Protein AF-A0AAW9D680-F1 (afdb_monomer)

Organism: Burkholderia thailandensis (NCBI:txid57975)

Foldseek 3Di:
DDPQLCVVVVAAPAEAEDEPVCPVVCVVPDDRNHYHYHYDDPPDDDLLVVLVVCLVSLVSAQEDEDAQQPAFLVSVVNSCVSNVVSNHHYDYDDDCPVCVVVVPDDAADAWAKAADDCLQQVDALLRLLQVQLCVVCVVVVHSPAFEKEKAQQQLLVCNSLNIFTCRDPPGRGDGFMWMHGRLAIETEQAPNRLNHHYHRDRRPNYHYHRNDLVVVLVSLLVGDHQEYEDARRGHGRVVVVSCCVRHVNHHYDNDDCSVVVVVDGDPSNVVVVVVVVVVVVVVVVVVVVVVVVVVVVPDDDDDDDDD

Sequence (307 aa):
MSAAAAKRIGVPQFVLFVDGRYHLQAEKQCDPVRVHVEKLGLNVAMWPAIGDWLATHAADIKRVGYDAPRLSVAQRACMFAQTRSAGLQWTSLADSEIDQAISLPGWRVERPIFELPRSVTGVSIAENVATLNKRIGEHLGDPCAKAAFLSCAADDLSYLLNSRGYHLPYVSSHVGFLFVVGDAVALFLPEGFDLCPVQVDSYPALRVIRNDAAALERFLAQFDIEYVCYGFEAVNCALPDAVRRVWPDARHVDHNPVEAMRAAKTPEVLGQFRDAFARSSDAIAEAMRWAKKASTASGTPNSISHA

Solvent-accessible surface area (backbone atoms only — not comparable to full-atom values): 17070 Å² total; per-residue (Å²): 98,56,68,70,39,17,62,73,74,71,49,38,39,36,76,46,79,34,50,74,93,39,46,72,56,48,65,72,72,47,57,71,80,52,34,36,76,45,74,38,55,98,89,52,58,67,65,62,51,52,19,53,51,50,35,75,42,24,90,65,44,51,70,47,76,44,54,24,80,78,36,22,42,41,58,50,50,52,34,52,62,63,21,54,90,43,66,57,44,77,41,81,43,59,94,57,52,70,41,63,76,68,64,54,80,82,69,74,45,74,59,54,35,38,54,58,56,47,84,51,52,62,54,50,43,67,57,41,42,52,51,50,52,50,52,50,13,61,73,72,73,34,83,80,58,42,46,32,41,48,45,52,41,27,63,53,52,18,54,44,58,37,28,33,14,73,69,44,90,101,39,62,32,33,76,42,36,37,40,36,44,74,80,46,31,39,42,35,18,48,80,40,36,43,71,31,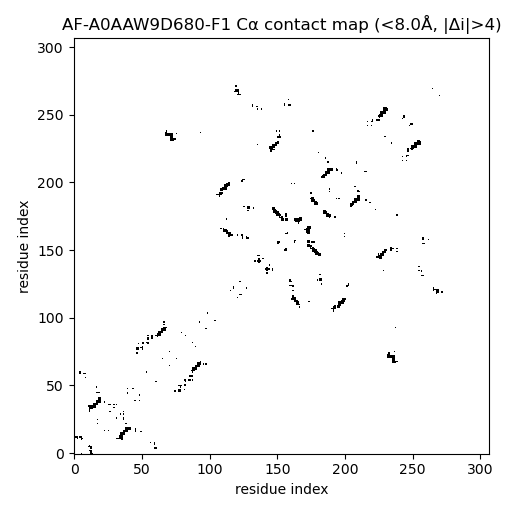48,79,51,64,77,94,46,82,55,59,40,80,39,57,61,40,68,68,59,50,50,60,58,56,62,74,56,80,51,55,32,40,29,24,38,37,74,63,25,34,38,44,61,63,58,57,48,39,76,70,40,70,84,33,44,78,40,81,46,56,66,54,64,62,55,63,68,60,67,37,73,35,37,50,51,53,50,54,53,51,52,51,56,50,50,52,52,51,52,48,52,53,53,51,54,52,51,54,63,63,68,70,61,76,84,91,80,82,88,88,128

Mean predicted aligned error: 5.27 Å

pLDDT: mean 93.8, std 10.02, range [38.91, 98.69]

Nearest PDB structures (foldseek):
  4s2t-assembly1_P  TM=8.343E-01  e=1.987E-15  Caenorhabditis elegans
  4s2t-assembly1_Q  TM=8.367E-01  e=7.064E-15  Caenorhabditis elegans
  3ctz-assembly1_A  TM=7.592E-01  e=2.356E-14  Homo sapiens
  6vlh-assembly1_A  TM=5.787E-01  e=4.154E-01  Human immunodeficiency virus 1
  3qlu-assembly2_D  TM=3.247E-01  e=6.899E-01  Rattus norvegicus

Radius of gyration: 24.85 Å; Cα contacts (8 Å, |Δi|>4): 460; chains: 1; bounding box: 45×97×54 Å

Structure (mmCIF, N/CA/C/O backbone):
data_AF-A0AAW9D680-F1
#
_entry.id   AF-A0AAW9D680-F1
#
loop_
_atom_site.group_PDB
_atom_site.id
_atom_site.type_symbol
_atom_site.label_atom_id
_atom_site.label_alt_id
_atom_site.label_comp_id
_atom_site.label_asym_id
_atom_site.label_entity_id
_atom_site.label_seq_id
_atom_site.pdbx_PDB_ins_code
_atom_site.Cartn_x
_atom_site.Cartn_y
_atom_site.Cartn_z
_atom_site.occupancy
_atom_site.B_iso_or_equiv
_atom_site.auth_seq_id
_atom_site.auth_comp_id
_atom_site.auth_asym_id
_atom_site.auth_atom_id
_atom_site.pdbx_PDB_model_num
ATOM 1 N N . MET A 1 1 ? -18.260 5.205 18.651 1.00 89.06 1 MET A N 1
ATOM 2 C CA . MET A 1 1 ? -18.694 4.309 19.756 1.00 89.06 1 MET A CA 1
ATOM 3 C C . MET A 1 1 ? -20.212 4.388 19.958 1.00 89.06 1 MET A C 1
ATOM 5 O O . MET A 1 1 ? -20.848 5.265 19.377 1.00 89.06 1 MET A O 1
ATOM 9 N N . SER A 1 2 ? -20.821 3.497 20.755 1.00 90.06 2 SER A N 1
ATOM 10 C CA . SER A 1 2 ? -22.268 3.571 21.039 1.00 90.06 2 SER A CA 1
ATOM 11 C C . SER A 1 2 ? -22.619 4.818 21.861 1.00 90.06 2 SER A C 1
ATOM 13 O O . SER A 1 2 ? -21.805 5.283 22.657 1.00 90.06 2 SER A O 1
ATOM 15 N N . ALA A 1 3 ? -23.839 5.344 21.710 1.00 92.25 3 ALA A N 1
ATOM 16 C CA . ALA A 1 3 ? -24.288 6.526 22.453 1.00 92.25 3 ALA A CA 1
ATOM 17 C C . ALA A 1 3 ? -24.227 6.321 23.978 1.00 92.25 3 ALA A C 1
ATOM 19 O O . ALA A 1 3 ? -23.877 7.232 24.723 1.00 92.25 3 ALA A O 1
ATOM 20 N N . ALA A 1 4 ? -24.504 5.099 24.445 1.00 93.38 4 ALA A N 1
ATOM 21 C CA . ALA A 1 4 ? -24.420 4.753 25.859 1.00 93.38 4 ALA A CA 1
ATOM 22 C C . ALA A 1 4 ? -22.976 4.773 26.391 1.00 93.38 4 ALA A C 1
ATOM 24 O O . ALA A 1 4 ? -22.755 5.261 27.495 1.00 93.38 4 ALA A O 1
ATOM 25 N N . ALA A 1 5 ? -22.003 4.264 25.623 1.00 93.75 5 ALA A N 1
ATOM 26 C CA . ALA A 1 5 ? -20.591 4.319 26.008 1.00 93.75 5 ALA A CA 1
ATOM 27 C C . ALA A 1 5 ? -20.071 5.763 26.003 1.00 93.75 5 ALA A C 1
ATOM 29 O O . ALA A 1 5 ? -19.484 6.198 26.987 1.00 93.75 5 ALA A O 1
ATOM 30 N N . ALA A 1 6 ? -20.389 6.525 24.952 1.00 95.38 6 ALA A N 1
ATOM 31 C CA . ALA A 1 6 ? -20.047 7.942 24.829 1.00 95.38 6 ALA A CA 1
ATOM 32 C C . ALA A 1 6 ? -20.539 8.756 26.040 1.00 95.38 6 ALA A C 1
ATOM 34 O O . ALA A 1 6 ? -19.771 9.476 26.674 1.00 95.38 6 ALA A O 1
ATOM 35 N N . LYS A 1 7 ? -21.801 8.542 26.444 1.00 95.56 7 LYS A N 1
ATOM 36 C CA . LYS A 1 7 ? -22.393 9.180 27.628 1.00 95.56 7 LYS A CA 1
ATOM 37 C C . LYS A 1 7 ? -21.674 8.822 28.934 1.00 95.56 7 LYS A C 1
ATOM 39 O O . LYS A 1 7 ? -21.554 9.692 29.788 1.00 95.56 7 LYS A O 1
ATOM 44 N N . ARG A 1 8 ? -21.240 7.568 29.116 1.00 96.62 8 ARG A N 1
ATOM 45 C CA . ARG A 1 8 ? -20.515 7.144 30.331 1.00 96.62 8 ARG A CA 1
ATOM 46 C C . ARG A 1 8 ? -19.102 7.720 30.395 1.00 96.62 8 ARG A C 1
ATOM 48 O O . ARG A 1 8 ? -18.683 8.137 31.465 1.00 96.62 8 ARG A O 1
ATOM 55 N N . ILE A 1 9 ? -18.422 7.793 29.251 1.00 96.12 9 ILE A N 1
ATOM 56 C CA . ILE A 1 9 ? -17.075 8.370 29.134 1.00 96.12 9 ILE A CA 1
ATOM 57 C C . ILE A 1 9 ? -17.110 9.903 29.253 1.00 96.12 9 ILE A C 1
ATOM 59 O O . ILE A 1 9 ? -16.159 10.507 29.736 1.00 96.12 9 ILE A O 1
ATOM 63 N N . GLY A 1 10 ? -18.210 10.539 28.842 1.00 95.69 10 GLY A N 1
ATOM 64 C CA . GLY A 1 10 ? -18.355 11.995 28.873 1.00 95.69 10 GLY A CA 1
ATOM 65 C C . GLY A 1 10 ? -17.823 12.694 27.619 1.00 95.69 10 GLY A C 1
ATOM 66 O O . GLY A 1 10 ? -17.430 13.853 27.691 1.00 95.69 10 GLY A O 1
ATOM 67 N N . VAL A 1 11 ? -17.827 12.008 26.471 1.00 96.19 11 VAL A N 1
ATOM 68 C CA . VAL A 1 11 ? -17.422 12.561 25.166 1.00 96.19 11 VAL A CA 1
ATOM 69 C C . VAL A 1 11 ? -18.488 12.283 24.098 1.00 96.19 11 VAL A C 1
ATOM 71 O O . VAL A 1 11 ? -19.287 11.357 24.260 1.00 96.19 11 VAL A O 1
ATOM 74 N N . PRO A 1 12 ? -18.525 13.044 22.990 1.00 96.00 12 PRO A N 1
ATOM 75 C CA . PRO A 1 12 ? -19.295 12.682 21.803 1.00 96.00 12 PRO A CA 1
ATOM 76 C C . PRO A 1 12 ? -18.985 11.279 21.247 1.00 96.00 12 PRO A C 1
ATOM 78 O O . PRO A 1 12 ? -17.949 10.676 21.522 1.00 96.00 12 PRO A O 1
ATOM 81 N N . GLN A 1 13 ? -19.891 10.736 20.425 1.00 93.56 13 GLN A N 1
ATOM 82 C CA . GLN A 1 13 ? -19.771 9.362 19.907 1.00 93.56 13 GLN A CA 1
ATOM 83 C C . GLN A 1 13 ? -18.562 9.133 18.995 1.00 93.56 13 GLN A C 1
ATOM 85 O O . GLN A 1 13 ? -18.114 7.985 18.860 1.00 93.56 13 GLN A O 1
ATOM 90 N N . PHE A 1 14 ? -18.074 10.187 18.350 1.00 95.44 14 PHE A N 1
ATOM 91 C CA . PHE A 1 14 ? -16.928 10.146 17.457 1.00 95.44 14 PHE A CA 1
ATOM 92 C C . PHE A 1 14 ? -15.750 10.832 18.135 1.00 95.44 14 PHE A C 1
ATOM 94 O O . PHE A 1 14 ? -15.892 11.936 18.651 1.00 95.44 14 PHE A O 1
ATOM 101 N N . VAL A 1 15 ? -14.595 10.175 18.122 1.00 97.19 15 VAL A N 1
ATOM 102 C CA . VAL A 1 15 ? -13.339 10.733 18.621 1.00 97.19 15 VAL A CA 1
ATOM 103 C C . VAL A 1 15 ? -12.372 10.777 17.451 1.00 97.19 15 VAL A C 1
ATOM 105 O O . VAL A 1 15 ? -12.122 9.748 16.823 1.00 97.19 15 VAL A O 1
ATOM 108 N N . LEU A 1 16 ? -11.869 11.966 17.140 1.00 97.50 16 LEU A N 1
ATOM 109 C CA . LEU A 1 16 ? -10.930 12.208 16.056 1.00 97.50 16 LEU A CA 1
ATOM 110 C C . LEU A 1 16 ? -9.574 12.593 16.648 1.00 97.50 16 LEU A C 1
ATOM 112 O O . LEU A 1 16 ? -9.434 13.665 17.229 1.00 97.50 16 LEU A O 1
ATOM 116 N N . PHE A 1 17 ? -8.579 11.731 16.469 1.00 97.75 17 PHE A N 1
ATOM 117 C CA . PHE A 1 17 ? -7.206 11.986 16.893 1.00 97.75 17 PHE A CA 1
ATOM 118 C C . PHE A 1 17 ? -6.468 12.756 15.799 1.00 97.75 17 PHE A C 1
ATOM 120 O O . PHE A 1 17 ? -6.472 12.338 14.641 1.00 97.75 17 PHE A O 1
ATOM 127 N N . VAL A 1 18 ? -5.837 13.875 16.153 1.00 97.25 18 VAL A N 1
ATOM 128 C CA . VAL A 1 18 ? -5.126 14.736 15.197 1.00 97.25 18 VAL A CA 1
ATOM 129 C C . VAL A 1 18 ? -3.789 15.210 15.742 1.00 97.25 18 VAL A C 1
ATOM 131 O O . VAL A 1 18 ? -3.676 15.624 16.895 1.00 97.25 18 VAL A O 1
ATOM 134 N N . ASP A 1 19 ? -2.768 15.204 14.889 1.00 96.12 19 ASP A N 1
ATOM 135 C CA . ASP A 1 19 ? -1.488 15.839 15.196 1.00 96.12 19 ASP A CA 1
ATOM 136 C C . ASP A 1 19 ? -1.544 17.370 15.037 1.00 96.12 19 ASP A C 1
ATOM 138 O O . ASP A 1 19 ? -2.505 17.931 14.498 1.00 96.12 19 ASP A O 1
ATOM 142 N N . GLY A 1 20 ? -0.486 18.048 15.497 1.00 95.19 20 GLY A N 1
ATOM 143 C CA . GLY A 1 20 ? -0.383 19.512 15.544 1.00 95.19 20 GLY A CA 1
ATOM 144 C C . GLY A 1 20 ? -0.674 20.239 14.228 1.00 95.19 20 GLY A C 1
ATOM 145 O O . GLY A 1 20 ? -1.177 21.363 14.261 1.00 95.19 20 GLY A O 1
ATOM 146 N N . ARG A 1 21 ? -0.434 19.610 13.068 1.00 95.00 21 ARG A N 1
ATOM 147 C CA . ARG A 1 21 ? -0.719 20.206 11.747 1.00 95.00 21 ARG A CA 1
ATOM 148 C C . ARG A 1 21 ? -2.212 20.439 11.525 1.00 95.00 21 ARG A C 1
ATOM 150 O O . ARG A 1 21 ? -2.581 21.335 10.771 1.00 95.00 21 ARG A O 1
ATOM 157 N N . TYR A 1 22 ? -3.059 19.654 12.189 1.00 97.12 22 TYR A N 1
ATOM 158 C CA . TYR A 1 22 ? -4.498 19.615 11.948 1.00 97.12 22 TYR A CA 1
ATOM 159 C C . TYR A 1 22 ? -5.338 20.137 13.116 1.00 97.12 22 TYR A C 1
ATOM 161 O O . TYR A 1 22 ? -6.556 20.195 12.982 1.00 97.12 22 TYR A O 1
ATOM 169 N N . HIS A 1 23 ? -4.740 20.577 14.231 1.00 97.00 23 HIS A N 1
ATOM 170 C CA . HIS A 1 23 ? -5.484 21.046 15.415 1.00 97.00 23 HIS A CA 1
ATOM 171 C C . HIS A 1 23 ? -6.518 22.131 15.081 1.00 97.00 23 HIS A C 1
ATOM 173 O O . HIS A 1 23 ? -7.706 21.946 15.335 1.00 97.00 23 HIS A O 1
ATOM 179 N N . LEU A 1 24 ? -6.080 23.235 14.463 1.00 97.38 24 LEU A N 1
ATOM 180 C CA . LEU A 1 24 ? -6.965 24.354 14.107 1.00 97.38 24 LEU A CA 1
ATOM 181 C C . LEU A 1 24 ? -7.961 23.987 13.003 1.00 97.38 24 LEU A C 1
ATOM 183 O O . LEU A 1 24 ? -9.053 24.548 12.939 1.00 97.38 24 LEU A O 1
ATOM 187 N N . GLN A 1 25 ? -7.577 23.087 12.098 1.00 98.25 25 GLN A N 1
ATOM 188 C CA . GLN A 1 25 ? -8.456 22.641 11.024 1.00 98.25 25 GLN A CA 1
ATOM 189 C C . GLN A 1 25 ? -9.583 21.765 11.576 1.00 98.25 25 GLN A C 1
ATOM 191 O O . GLN A 1 25 ? -10.744 21.998 11.247 1.00 98.25 25 GLN A O 1
ATOM 196 N N . ALA A 1 26 ? -9.251 20.806 12.442 1.00 97.62 26 ALA A N 1
ATOM 197 C CA . ALA A 1 26 ? -10.211 19.915 13.073 1.00 97.62 26 ALA A CA 1
ATOM 198 C C . ALA A 1 26 ? -11.237 20.701 13.897 1.00 97.62 26 ALA A C 1
ATOM 200 O O . ALA A 1 26 ? -12.430 20.465 13.746 1.00 97.62 26 ALA A O 1
ATOM 201 N N . GLU A 1 27 ? -10.802 21.702 14.668 1.00 95.75 27 GLU A N 1
ATOM 202 C CA . GLU A 1 27 ? -11.711 22.583 15.420 1.00 95.75 27 GLU A CA 1
ATOM 203 C C . GLU A 1 27 ? -12.674 23.371 14.528 1.00 95.75 27 GLU A C 1
ATOM 205 O O . GLU A 1 27 ? -13.811 23.615 14.917 1.00 95.75 27 GLU A O 1
ATOM 210 N N . LYS A 1 28 ? -12.238 23.777 13.331 1.00 97.44 28 LYS A N 1
ATOM 211 C CA . LYS A 1 28 ? -13.077 24.538 12.395 1.00 97.44 28 LYS A CA 1
ATOM 212 C C . LYS A 1 28 ? -14.038 23.665 11.592 1.00 97.44 28 LYS A C 1
ATOM 214 O O . LYS A 1 28 ? -15.055 24.171 11.129 1.00 97.44 28 LYS A O 1
ATOM 219 N N . GLN A 1 29 ? -13.681 22.406 11.348 1.00 97.94 29 GLN A N 1
ATOM 220 C CA . GLN A 1 29 ? -14.413 21.517 10.439 1.00 97.94 29 GLN A CA 1
ATOM 221 C C . GLN A 1 29 ? -15.286 20.490 11.167 1.00 97.94 29 GLN A C 1
ATOM 223 O O . GLN A 1 29 ? -16.237 19.984 10.575 1.00 97.94 29 GLN A O 1
ATOM 228 N N . CYS A 1 30 ? -14.988 20.180 12.429 1.00 97.50 30 CYS A N 1
ATOM 229 C CA . CYS A 1 30 ? -15.783 19.255 13.227 1.00 97.50 30 CYS A CA 1
ATOM 230 C C . CYS A 1 30 ? -16.918 19.983 13.952 1.00 97.50 30 CYS A C 1
ATOM 232 O O . CYS A 1 30 ? -16.717 21.046 14.530 1.00 97.50 30 CYS A O 1
ATOM 234 N N . ASP A 1 31 ? -18.098 19.363 13.983 1.00 96.50 31 ASP A N 1
ATOM 235 C CA . ASP A 1 31 ? -19.169 19.758 14.898 1.00 96.50 31 ASP A CA 1
ATOM 236 C C . ASP A 1 31 ? -18.812 19.262 16.315 1.00 96.50 31 ASP A C 1
ATOM 238 O O . ASP A 1 31 ? -18.827 18.043 16.538 1.00 96.50 31 ASP A O 1
ATOM 242 N N . PRO A 1 32 ? -18.506 20.154 17.279 1.00 94.69 32 PRO A N 1
ATOM 243 C CA . PRO A 1 32 ? -18.084 19.758 18.624 1.00 94.69 32 PRO A CA 1
ATOM 244 C C . PRO A 1 32 ? -19.188 19.041 19.416 1.00 94.69 32 PRO A C 1
ATOM 246 O O . PRO A 1 32 ? -18.900 18.387 20.415 1.00 94.69 32 PRO A O 1
ATOM 249 N N . VAL A 1 33 ? -20.452 19.114 18.976 1.00 94.69 33 VAL A N 1
ATOM 250 C CA . VAL A 1 33 ? -21.553 18.335 19.568 1.00 94.69 33 VAL A CA 1
ATOM 251 C C . VAL A 1 33 ? -21.451 16.855 19.183 1.00 94.69 33 VAL A C 1
ATOM 253 O O . VAL A 1 33 ? -21.897 15.981 19.928 1.00 94.69 33 VAL A O 1
ATOM 256 N N . ARG A 1 34 ? -20.867 16.551 18.018 1.00 94.12 34 ARG A N 1
ATOM 257 C CA . ARG A 1 34 ? -20.805 15.193 17.449 1.00 94.12 34 ARG A CA 1
ATOM 258 C C . ARG A 1 34 ? -19.428 14.555 17.567 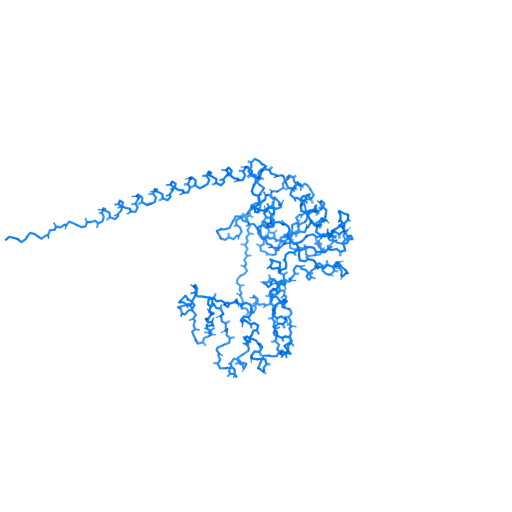1.00 94.12 34 ARG A C 1
ATOM 260 O O . ARG A 1 34 ? -19.351 13.330 17.671 1.00 94.12 34 ARG A O 1
ATOM 267 N N . VAL A 1 35 ? -18.369 15.359 17.547 1.00 97.06 35 VAL A N 1
ATOM 268 C CA . VAL A 1 35 ? -16.983 14.893 17.468 1.00 97.06 35 VAL A CA 1
ATOM 269 C C . VAL A 1 35 ? -16.153 15.496 18.596 1.00 97.06 35 VAL A C 1
ATOM 271 O O . VAL A 1 35 ? -16.047 16.713 18.720 1.00 97.06 35 VAL A O 1
ATOM 274 N N . HIS A 1 36 ? -15.516 14.633 19.383 1.00 97.38 36 HIS A N 1
ATOM 275 C CA . HIS A 1 36 ? -14.416 15.006 20.268 1.00 97.38 36 HIS A CA 1
ATOM 276 C C . HIS A 1 36 ? -13.115 15.043 19.468 1.00 97.38 36 HIS A C 1
ATOM 278 O O . HIS A 1 36 ? -12.750 14.039 18.855 1.00 97.38 36 HIS A O 1
ATOM 284 N N . VAL A 1 37 ? -12.409 16.172 19.470 1.00 97.62 37 VAL A N 1
ATOM 285 C CA . VAL A 1 37 ? -11.098 16.290 18.817 1.00 97.62 37 VAL A CA 1
ATOM 286 C C . VAL A 1 37 ? -10.006 16.054 19.856 1.00 97.62 37 VAL A C 1
ATOM 288 O O . VAL A 1 37 ? -9.770 16.898 20.719 1.00 97.62 37 VAL A O 1
ATOM 291 N N . GLU A 1 38 ? -9.316 14.923 19.744 1.00 97.56 38 GLU A N 1
ATOM 292 C CA . GLU A 1 38 ? -8.186 14.569 20.597 1.00 97.56 38 GLU A CA 1
ATOM 293 C C . GLU A 1 38 ? -6.883 15.093 19.975 1.00 97.56 38 GLU A C 1
ATOM 295 O O . GLU A 1 38 ? -6.390 14.590 18.961 1.00 97.56 38 GLU A O 1
ATOM 300 N N . LYS A 1 39 ? -6.340 16.159 20.569 1.00 97.12 39 LYS A N 1
ATOM 301 C CA . LYS A 1 39 ? -5.152 16.863 20.074 1.00 97.12 39 LYS A CA 1
ATOM 302 C C . LYS A 1 39 ? -3.873 16.202 20.580 1.00 97.12 39 LYS A C 1
ATOM 304 O O . LYS A 1 39 ? -3.490 16.366 21.735 1.00 97.12 39 LYS A O 1
ATOM 309 N N . LEU A 1 40 ? -3.169 15.516 19.688 1.00 97.25 40 LEU A N 1
ATOM 310 C CA . LEU A 1 40 ? -1.913 14.844 20.002 1.00 97.25 40 LEU A CA 1
ATOM 311 C C . LEU A 1 40 ? -0.748 15.833 20.117 1.00 97.25 40 LEU A C 1
ATOM 313 O O . LEU A 1 40 ? -0.642 16.790 19.342 1.00 97.25 40 LEU A O 1
ATOM 317 N N . GLY A 1 41 ? 0.145 15.572 21.075 1.00 94.69 41 GLY A N 1
ATOM 318 C CA . GLY A 1 41 ? 1.408 16.293 21.231 1.00 94.69 41 GLY A CA 1
ATOM 319 C C . GLY A 1 41 ? 2.444 15.912 20.166 1.00 94.69 41 GLY A C 1
ATOM 320 O O . GLY A 1 41 ? 2.326 14.884 19.506 1.00 94.69 41 GLY A O 1
ATOM 321 N N . LEU A 1 42 ? 3.500 16.722 20.030 1.00 89.12 42 LEU A N 1
ATOM 322 C CA . LEU A 1 42 ? 4.512 16.598 18.965 1.00 89.12 42 LEU A CA 1
ATOM 323 C C . LEU A 1 42 ? 5.199 15.219 18.889 1.00 89.12 42 LEU A C 1
ATOM 325 O O . LEU A 1 42 ? 5.567 14.783 17.805 1.00 89.12 42 LEU A O 1
ATOM 329 N N . ASN A 1 43 ? 5.341 14.528 20.023 1.00 89.69 43 ASN A N 1
ATOM 330 C CA . ASN A 1 43 ? 6.028 13.235 20.126 1.00 89.69 43 ASN A CA 1
ATOM 331 C C . ASN A 1 43 ? 5.065 12.061 20.362 1.00 89.69 43 ASN A C 1
ATOM 333 O O . ASN A 1 43 ? 5.477 11.013 20.854 1.00 89.69 43 ASN A O 1
ATOM 337 N N . VAL A 1 44 ? 3.776 12.243 20.065 1.00 93.06 44 VAL A N 1
ATOM 338 C CA . VAL A 1 44 ? 2.754 11.217 20.276 1.00 93.06 44 VAL A CA 1
ATOM 339 C C . VAL A 1 44 ? 2.294 10.684 18.925 1.00 93.06 44 VAL A C 1
ATOM 341 O O . VAL A 1 44 ? 1.679 11.397 18.134 1.00 93.06 44 VAL A O 1
ATOM 344 N N . ALA A 1 45 ? 2.589 9.412 18.660 1.00 91.88 45 ALA A N 1
ATOM 345 C CA . ALA A 1 45 ? 2.098 8.731 17.471 1.00 91.88 45 ALA A CA 1
ATOM 346 C C . ALA A 1 45 ? 0.602 8.399 17.611 1.00 91.88 45 ALA A C 1
ATOM 348 O O . ALA A 1 45 ? 0.128 8.020 18.683 1.00 91.88 45 ALA A O 1
ATOM 349 N N . MET A 1 46 ? -0.133 8.509 16.502 1.00 93.56 46 MET A N 1
ATOM 350 C CA . MET A 1 46 ? -1.592 8.380 16.484 1.00 93.56 46 MET A CA 1
ATOM 351 C C . MET A 1 46 ? -2.087 7.003 16.938 1.00 93.56 46 MET A C 1
ATOM 353 O O . MET A 1 46 ? -2.976 6.927 17.780 1.00 93.56 46 MET A O 1
ATOM 357 N N . TRP A 1 47 ? -1.506 5.917 16.421 1.00 93.25 47 TRP A N 1
ATOM 358 C CA . TRP A 1 47 ? -1.954 4.561 16.755 1.00 93.25 47 TRP A CA 1
ATOM 359 C C . TRP A 1 47 ? -1.722 4.199 18.224 1.00 93.25 47 TRP A C 1
ATOM 361 O O . TRP A 1 47 ? -2.676 3.738 18.853 1.00 93.25 47 TRP A O 1
ATOM 371 N N . PRO A 1 48 ? -0.545 4.498 18.813 1.00 93.44 48 PRO A N 1
ATOM 372 C CA . PRO A 1 48 ? -0.368 4.376 20.248 1.00 93.44 48 PRO A CA 1
ATOM 373 C C . PRO A 1 48 ? -1.376 5.151 21.088 1.00 93.44 48 PRO A C 1
ATOM 375 O O . PRO A 1 48 ? -1.946 4.585 22.014 1.00 93.44 48 PRO A O 1
ATOM 378 N N . ALA A 1 49 ? -1.654 6.407 20.732 1.00 95.62 49 ALA A N 1
ATOM 379 C CA . ALA A 1 49 ? -2.626 7.217 21.459 1.00 95.62 49 ALA A CA 1
ATOM 380 C C . ALA A 1 49 ? -4.045 6.635 21.399 1.00 95.62 49 ALA A C 1
ATOM 382 O O . ALA A 1 49 ? -4.758 6.648 22.400 1.00 95.62 49 ALA A O 1
ATOM 383 N N . ILE A 1 50 ? -4.450 6.087 20.248 1.00 95.75 50 ILE A N 1
ATOM 384 C CA . ILE A 1 50 ? -5.731 5.381 20.110 1.00 95.75 50 ILE A CA 1
ATOM 385 C C . ILE A 1 50 ? -5.759 4.144 21.019 1.00 95.75 50 ILE A C 1
ATOM 387 O O . ILE A 1 50 ? -6.754 3.919 21.709 1.00 95.75 50 ILE A O 1
ATOM 391 N N . GLY A 1 51 ? -4.679 3.356 21.050 1.00 95.25 51 GLY A N 1
ATOM 392 C CA . GLY A 1 51 ? -4.553 2.185 21.922 1.00 95.25 51 GLY A CA 1
ATOM 393 C C . GLY A 1 51 ? -4.658 2.537 23.407 1.00 95.25 51 GLY A C 1
ATOM 394 O O . GLY A 1 51 ? -5.464 1.937 24.122 1.00 95.25 51 GLY A O 1
ATOM 39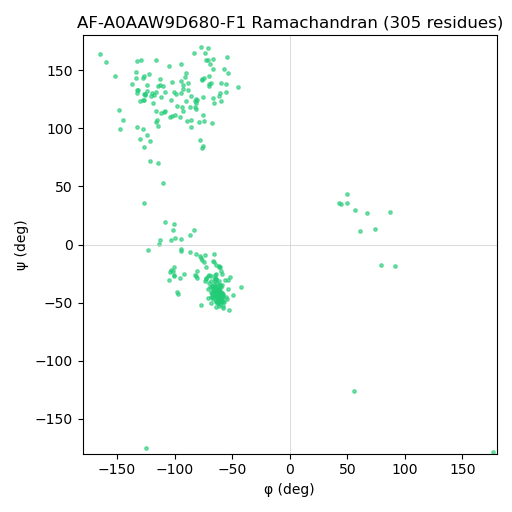5 N N . ASP A 1 52 ? -3.918 3.552 23.853 1.00 95.06 52 ASP A N 1
ATOM 396 C CA . ASP A 1 52 ? -3.942 4.045 25.236 1.00 95.06 52 ASP A CA 1
ATOM 397 C C . ASP A 1 52 ? -5.323 4.593 25.618 1.00 95.06 52 ASP A C 1
ATOM 399 O O . ASP A 1 52 ? -5.835 4.327 26.713 1.00 95.06 52 ASP A O 1
ATOM 403 N N . TRP A 1 53 ? -5.976 5.307 24.697 1.00 96.31 53 TRP A N 1
ATOM 404 C CA . TRP A 1 53 ? -7.330 5.811 24.896 1.00 96.31 53 TRP A CA 1
ATOM 405 C C . TRP A 1 53 ? -8.338 4.664 25.039 1.00 96.31 53 TRP A C 1
ATOM 407 O O . TRP A 1 53 ? -9.164 4.679 25.952 1.00 96.31 53 TRP A O 1
ATOM 417 N N . LEU A 1 54 ? -8.259 3.634 24.192 1.00 96.62 54 LEU A N 1
ATOM 418 C CA . LEU A 1 54 ? -9.119 2.451 24.292 1.00 96.62 54 LEU A CA 1
ATOM 419 C C . LEU A 1 54 ? -8.888 1.688 25.602 1.00 96.62 54 LEU A C 1
ATOM 421 O O . LEU A 1 54 ? -9.856 1.272 26.239 1.00 96.62 54 LEU A O 1
ATOM 425 N N . ALA A 1 55 ? -7.631 1.529 26.022 1.00 95.69 55 ALA A N 1
ATOM 426 C CA . ALA A 1 55 ? -7.280 0.870 27.278 1.00 95.69 55 ALA A CA 1
ATOM 427 C C . ALA A 1 55 ? -7.816 1.640 28.497 1.00 95.69 55 ALA A C 1
ATOM 429 O O . ALA A 1 55 ? -8.406 1.039 29.396 1.00 95.69 55 ALA A O 1
ATOM 430 N N . THR A 1 56 ? -7.685 2.970 28.491 1.00 95.88 56 THR A N 1
ATOM 431 C CA . THR A 1 56 ? -8.202 3.862 29.545 1.00 95.88 56 THR A CA 1
ATOM 432 C C . THR A 1 56 ? -9.718 3.735 29.708 1.00 95.88 56 THR A C 1
ATOM 434 O O . THR A 1 56 ? -10.228 3.737 30.827 1.00 95.88 56 THR A O 1
ATOM 437 N N . HIS A 1 57 ? -10.448 3.546 28.606 1.00 96.19 57 HIS A N 1
ATOM 438 C CA . HIS A 1 57 ? -11.913 3.452 28.598 1.00 96.19 57 HIS A CA 1
ATOM 439 C C . HIS A 1 57 ? -12.438 2.011 28.513 1.00 96.19 57 HIS A C 1
ATOM 441 O O . HIS A 1 57 ? -13.614 1.780 28.212 1.00 96.19 57 HIS A O 1
ATOM 447 N N . ALA A 1 58 ? -11.598 1.018 28.814 1.00 95.31 58 ALA A N 1
ATOM 448 C CA . ALA A 1 58 ? -11.952 -0.392 28.682 1.00 95.31 58 ALA A CA 1
ATOM 449 C C . ALA A 1 58 ? -13.050 -0.856 29.653 1.00 95.31 58 ALA A C 1
ATOM 451 O O . ALA A 1 58 ? -13.619 -1.934 29.479 1.00 95.31 58 ALA A O 1
ATOM 452 N N . ALA A 1 59 ? -13.380 -0.079 30.690 1.00 93.88 59 ALA A N 1
ATOM 453 C CA . ALA A 1 59 ? -14.550 -0.335 31.531 1.00 93.88 59 ALA A CA 1
ATOM 454 C C . ALA A 1 59 ? -15.864 -0.179 30.741 1.00 93.88 59 ALA A C 1
ATOM 456 O O . ALA A 1 59 ? -16.779 -0.989 30.900 1.00 93.88 59 ALA A O 1
ATOM 457 N N . ASP A 1 60 ? -15.915 0.801 29.837 1.00 95.56 60 ASP A N 1
ATOM 458 C CA . ASP A 1 60 ? -17.107 1.188 29.080 1.00 95.56 60 ASP A CA 1
ATOM 459 C C . ASP A 1 60 ? -17.134 0.650 27.649 1.00 95.56 60 ASP A C 1
ATOM 461 O O . ASP A 1 60 ? -18.214 0.515 27.059 1.00 95.56 60 ASP A O 1
ATOM 465 N N . ILE A 1 61 ? -15.958 0.327 27.106 1.00 94.38 61 ILE A N 1
ATOM 466 C CA . ILE A 1 61 ? -15.751 -0.224 25.769 1.00 94.38 61 ILE A CA 1
ATOM 467 C C . ILE A 1 61 ? -15.158 -1.621 25.927 1.00 94.38 61 ILE A C 1
ATOM 469 O O . ILE A 1 61 ? -13.990 -1.771 26.248 1.00 94.38 61 ILE A O 1
ATOM 473 N N . LYS A 1 62 ? -15.969 -2.659 25.704 1.00 92.62 62 LYS A N 1
ATOM 474 C CA . LYS A 1 62 ? -15.521 -4.063 25.803 1.00 92.62 62 LYS A CA 1
ATOM 475 C C . LYS A 1 62 ? -15.234 -4.717 24.458 1.00 92.62 62 LYS A C 1
ATOM 477 O O . LYS A 1 62 ? -14.452 -5.658 24.397 1.00 92.62 62 LYS A O 1
ATOM 482 N N . ARG A 1 63 ? -15.881 -4.237 23.395 1.00 95.00 63 ARG A N 1
ATOM 483 C CA . ARG A 1 63 ? -15.778 -4.777 22.037 1.00 95.00 63 ARG A CA 1
ATOM 484 C C . ARG A 1 63 ? -15.347 -3.677 21.085 1.00 95.00 63 ARG A C 1
ATOM 486 O O . ARG A 1 63 ? -15.934 -2.594 21.115 1.00 95.00 63 ARG A O 1
ATOM 493 N N . VAL A 1 64 ? -14.356 -3.968 20.252 1.00 95.62 64 VAL A N 1
ATOM 494 C CA . VAL A 1 64 ? -13.788 -3.029 19.285 1.00 95.62 64 VAL A CA 1
ATOM 495 C C . VAL A 1 64 ? -13.738 -3.690 17.913 1.00 95.62 64 VAL A C 1
ATOM 497 O O . VAL A 1 64 ? -13.157 -4.760 17.747 1.00 95.62 64 VAL A O 1
ATOM 500 N N . GLY A 1 65 ? -14.374 -3.051 16.934 1.00 94.69 65 GLY A N 1
ATOM 501 C CA . GLY A 1 65 ? -14.272 -3.427 15.529 1.00 94.69 65 GLY A CA 1
ATOM 502 C C . GLY A 1 65 ? -13.136 -2.666 14.850 1.00 94.69 65 GLY A C 1
ATOM 503 O O . GLY A 1 65 ? -12.929 -1.492 15.160 1.00 94.69 65 GLY A O 1
ATOM 504 N N . TYR A 1 66 ? -12.427 -3.303 13.922 1.00 94.25 66 TYR A N 1
ATOM 505 C CA . TYR A 1 66 ? -11.483 -2.628 13.030 1.00 94.25 66 TYR A CA 1
ATOM 506 C C . TYR A 1 66 ? -11.773 -2.976 11.569 1.00 94.25 66 TYR A C 1
ATOM 508 O O . TYR A 1 66 ? -12.145 -4.102 11.261 1.00 94.25 66 TYR A O 1
ATOM 516 N N . ASP A 1 67 ? -11.598 -2.006 10.677 1.00 93.38 67 ASP A N 1
ATOM 517 C CA . ASP A 1 67 ? -11.841 -2.143 9.239 1.00 93.38 67 ASP A CA 1
ATOM 518 C C . ASP A 1 67 ? -10.588 -2.721 8.555 1.00 93.38 67 ASP A C 1
ATOM 520 O O . ASP A 1 67 ? -9.585 -2.021 8.369 1.00 93.38 67 ASP A O 1
ATOM 524 N N . ALA A 1 68 ? -10.599 -4.024 8.254 1.00 93.06 68 ALA A N 1
ATOM 525 C CA . ALA A 1 68 ? -9.417 -4.735 7.761 1.00 93.06 68 ALA A CA 1
ATOM 526 C C . ALA A 1 68 ? -8.861 -4.203 6.425 1.00 93.06 68 ALA A C 1
ATOM 528 O O . ALA A 1 68 ? -7.636 -4.137 6.297 1.00 93.06 68 ALA A O 1
ATOM 529 N N . PRO A 1 69 ? -9.690 -3.782 5.450 1.00 91.06 69 PRO A N 1
ATOM 530 C CA . PRO A 1 69 ? -9.227 -3.078 4.251 1.00 91.06 69 PRO A CA 1
ATOM 531 C C . PRO A 1 69 ? -8.485 -1.753 4.494 1.00 91.06 69 PRO A C 1
ATOM 533 O O . PRO A 1 69 ? -7.712 -1.333 3.629 1.00 91.06 69 PRO A O 1
ATOM 536 N N . ARG A 1 70 ? -8.697 -1.089 5.639 1.00 91.25 70 ARG A N 1
ATOM 537 C CA . ARG A 1 70 ? -8.128 0.241 5.941 1.00 91.25 70 ARG A CA 1
ATOM 538 C C . ARG A 1 70 ? -6.956 0.227 6.909 1.00 91.25 70 ARG A C 1
ATOM 540 O O . ARG A 1 70 ? -6.176 1.176 6.929 1.00 91.25 70 ARG A O 1
ATOM 547 N N . LEU A 1 71 ? -6.855 -0.811 7.728 1.00 94.50 71 LEU A N 1
ATOM 548 C CA . LEU A 1 71 ? -5.866 -0.893 8.791 1.00 94.50 71 LEU A CA 1
ATOM 549 C C . LEU A 1 71 ? -4.691 -1.778 8.376 1.00 94.50 71 LEU A C 1
ATOM 551 O O . LEU A 1 71 ? -4.906 -2.905 7.926 1.00 94.50 71 LEU A O 1
ATOM 555 N N . SER A 1 72 ? -3.456 -1.309 8.569 1.00 96.56 72 SER A N 1
ATOM 556 C CA . SER A 1 72 ? -2.277 -2.134 8.292 1.00 96.56 72 SER A CA 1
ATOM 557 C C . SER A 1 72 ? -2.081 -3.242 9.328 1.00 96.56 72 SER A C 1
ATOM 559 O O . SER A 1 72 ? -2.581 -3.176 10.458 1.00 96.56 72 SER A O 1
ATOM 561 N N . VAL A 1 73 ? -1.333 -4.280 8.951 1.00 97.06 73 VAL A N 1
ATOM 562 C CA . VAL A 1 73 ? -1.011 -5.398 9.852 1.00 97.06 73 VAL A CA 1
ATOM 563 C C . VAL A 1 73 ? -0.265 -4.916 11.096 1.00 97.06 73 VAL A C 1
ATOM 565 O O . VAL A 1 73 ? -0.595 -5.348 12.204 1.00 97.06 73 VAL A O 1
ATOM 568 N N . ALA A 1 74 ? 0.696 -4.006 10.932 1.00 96.62 74 ALA A N 1
ATOM 569 C CA . ALA A 1 74 ? 1.460 -3.437 12.037 1.00 96.62 74 ALA A CA 1
ATOM 570 C C . ALA A 1 74 ? 0.589 -2.556 12.944 1.00 96.62 74 ALA A C 1
ATOM 572 O O . ALA A 1 74 ? 0.642 -2.695 14.166 1.00 96.62 74 ALA A O 1
ATOM 573 N N . GLN A 1 75 ? -0.289 -1.727 12.367 1.00 96.31 75 GLN A N 1
ATOM 574 C CA . GLN A 1 75 ? -1.233 -0.899 13.128 1.00 96.31 75 GLN A CA 1
ATOM 575 C C . GLN A 1 75 ? -2.162 -1.755 13.995 1.00 96.31 75 GLN A C 1
ATOM 577 O O . GLN A 1 75 ? -2.330 -1.487 15.187 1.00 96.31 75 GLN A O 1
ATOM 582 N N . ARG A 1 76 ? -2.714 -2.838 13.431 1.00 95.75 76 ARG A N 1
ATOM 583 C CA . ARG A 1 76 ? -3.512 -3.814 14.185 1.00 95.75 76 ARG A CA 1
ATOM 584 C C . ARG A 1 76 ? -2.703 -4.461 15.306 1.00 95.75 76 ARG A C 1
ATOM 586 O O . ARG A 1 76 ? -3.177 -4.525 16.438 1.00 95.75 76 ARG A O 1
ATOM 593 N N . ALA A 1 77 ? -1.498 -4.944 15.000 1.00 95.06 77 ALA A N 1
ATOM 594 C CA . ALA A 1 77 ? -0.638 -5.604 15.979 1.00 95.06 77 ALA A CA 1
ATOM 595 C C . ALA A 1 77 ? -0.277 -4.668 17.145 1.00 95.06 77 ALA A C 1
ATOM 597 O O . ALA A 1 77 ? -0.348 -5.083 18.303 1.00 95.06 77 ALA A O 1
ATOM 598 N N . CYS A 1 78 ? 0.027 -3.401 16.849 1.00 93.94 78 CYS A N 1
ATOM 599 C CA . CYS A 1 78 ? 0.277 -2.356 17.838 1.00 93.94 78 CYS A CA 1
ATOM 600 C C . CYS A 1 78 ? -0.927 -2.180 18.775 1.00 93.94 78 CYS A C 1
ATOM 602 O O . CYS A 1 78 ? -0.786 -2.330 19.991 1.00 93.94 78 CYS A O 1
ATOM 604 N N . MET A 1 79 ? -2.128 -1.979 18.221 1.00 94.56 79 MET A N 1
ATOM 605 C CA . MET A 1 79 ? -3.343 -1.812 19.026 1.00 94.56 79 MET A CA 1
ATOM 606 C C . MET A 1 79 ? -3.670 -3.050 19.871 1.00 94.56 79 MET A C 1
ATOM 608 O O . MET A 1 79 ? -4.060 -2.922 21.034 1.00 94.56 79 MET A O 1
ATOM 612 N N . PHE A 1 80 ? -3.488 -4.257 19.328 1.00 95.06 80 PHE A N 1
ATOM 613 C CA . PHE A 1 80 ? -3.719 -5.502 20.069 1.00 95.06 80 PHE A CA 1
ATOM 614 C C . PHE A 1 80 ? -2.746 -5.645 21.239 1.00 95.06 80 PHE A C 1
ATOM 616 O O . PHE A 1 80 ? -3.157 -6.026 22.334 1.00 95.06 80 PHE A O 1
ATOM 623 N N . ALA A 1 81 ? -1.468 -5.324 21.028 1.00 93.38 81 ALA A N 1
ATOM 624 C CA . ALA A 1 81 ? -0.457 -5.384 22.075 1.00 93.38 81 ALA A CA 1
ATOM 625 C C . ALA A 1 81 ? -0.761 -4.394 23.210 1.00 93.38 81 ALA A C 1
ATOM 627 O O . ALA A 1 81 ? -0.740 -4.779 24.379 1.00 93.38 81 ALA A O 1
ATOM 628 N N . GLN A 1 82 ? -1.106 -3.151 22.871 1.00 91.75 82 GLN A N 1
ATOM 629 C CA . GLN A 1 82 ? -1.382 -2.090 23.846 1.00 91.75 82 GLN A CA 1
ATOM 630 C C . GLN A 1 82 ? -2.643 -2.337 24.668 1.00 91.75 82 GLN A C 1
ATOM 632 O O . GLN A 1 82 ? -2.687 -2.045 25.858 1.00 91.75 82 GLN A O 1
ATOM 637 N N . THR A 1 83 ? -3.664 -2.926 24.052 1.00 95.50 83 THR A N 1
ATOM 638 C CA . THR A 1 83 ? -4.950 -3.175 24.717 1.00 95.50 83 THR A CA 1
ATOM 639 C C . THR A 1 83 ? -5.058 -4.572 25.330 1.00 95.50 83 THR A C 1
ATOM 641 O O . THR A 1 83 ? -6.104 -4.931 25.877 1.00 95.50 83 THR A O 1
ATOM 644 N N . ARG A 1 84 ? -3.979 -5.369 25.298 1.00 93.44 84 ARG A N 1
ATOM 645 C CA . ARG A 1 84 ? -3.978 -6.768 25.753 1.00 93.44 84 ARG A CA 1
ATOM 646 C C . ARG A 1 84 ? -4.375 -6.919 27.220 1.00 93.44 84 ARG A C 1
ATOM 648 O O . ARG A 1 84 ? -5.181 -7.784 27.549 1.00 93.44 84 ARG A O 1
ATOM 655 N N . SER A 1 85 ? -3.822 -6.083 28.098 1.00 94.12 85 SER A N 1
ATOM 656 C CA . SER A 1 85 ? -4.126 -6.096 29.538 1.00 94.12 85 SER A CA 1
ATOM 657 C C . SER A 1 85 ? -5.516 -5.542 29.859 1.00 94.12 85 SER A C 1
ATOM 659 O O . SER A 1 85 ? -6.063 -5.840 30.917 1.00 94.12 85 SER A O 1
ATOM 661 N N . ALA A 1 86 ? -6.107 -4.776 28.939 1.00 94.38 86 ALA A N 1
ATOM 662 C CA . ALA A 1 86 ? -7.412 -4.149 29.104 1.00 94.38 86 ALA A CA 1
ATOM 663 C C . ALA A 1 86 ? -8.591 -5.103 28.814 1.00 94.38 86 ALA A C 1
ATOM 665 O O . ALA A 1 86 ? -9.747 -4.760 29.067 1.00 94.38 86 ALA A O 1
ATOM 666 N N . GLY A 1 87 ? -8.317 -6.310 28.300 1.00 92.00 87 GLY A N 1
ATOM 667 C CA . GLY A 1 87 ? -9.334 -7.337 28.057 1.00 92.00 87 GLY A CA 1
ATOM 668 C C . GLY A 1 87 ? -10.334 -6.975 26.955 1.00 92.00 87 GLY A C 1
ATOM 669 O O . GLY A 1 87 ? -11.480 -7.426 27.000 1.00 92.00 87 GLY A O 1
ATOM 670 N N . LEU A 1 88 ? -9.927 -6.145 25.988 1.00 95.44 88 LEU A N 1
ATOM 671 C CA . LEU A 1 88 ? -10.767 -5.781 24.848 1.00 95.44 88 LEU A CA 1
ATOM 672 C C . LEU A 1 88 ? -10.954 -6.970 23.903 1.00 95.44 88 LEU A C 1
ATOM 674 O O . LEU A 1 88 ? -10.006 -7.675 23.559 1.00 95.44 88 LEU A O 1
ATOM 678 N N . GLN A 1 89 ? -12.187 -7.160 23.444 1.00 94.94 89 GLN A N 1
ATOM 679 C CA . GLN A 1 89 ? -12.528 -8.134 22.415 1.00 94.94 89 GLN A CA 1
ATOM 680 C C . GLN A 1 89 ? -12.491 -7.458 21.047 1.00 94.94 89 GLN A C 1
ATOM 682 O O . GLN A 1 89 ? -13.297 -6.570 20.764 1.00 94.94 89 GLN A O 1
ATOM 687 N N . TRP A 1 90 ? -11.560 -7.885 20.201 1.00 95.69 90 TRP A N 1
ATOM 688 C CA . TRP A 1 90 ? -11.380 -7.334 18.863 1.00 95.69 90 TRP A CA 1
ATOM 689 C C . TRP A 1 90 ? -12.127 -8.151 17.813 1.00 95.69 90 TRP A C 1
ATOM 691 O O . TRP A 1 90 ? -12.141 -9.381 17.854 1.00 95.69 90 TRP A O 1
ATOM 701 N N . THR A 1 91 ? -12.731 -7.468 16.847 1.00 94.69 91 THR A N 1
ATOM 702 C CA . THR A 1 91 ? -13.415 -8.091 15.710 1.00 94.69 91 THR A CA 1
ATOM 703 C C . THR A 1 91 ? -12.978 -7.405 14.426 1.00 94.69 91 THR A C 1
ATOM 705 O O . THR A 1 91 ? -12.968 -6.179 14.344 1.00 94.69 91 THR A O 1
ATOM 708 N N . SER A 1 92 ? -12.587 -8.200 13.434 1.00 93.81 92 SER A N 1
ATOM 709 C CA . SER A 1 92 ? -12.353 -7.693 12.085 1.00 93.81 92 SER A CA 1
ATOM 710 C C . SER A 1 92 ? -13.697 -7.449 11.419 1.00 93.81 92 SER A C 1
ATOM 712 O O . SER A 1 92 ? -14.521 -8.358 11.386 1.00 93.81 92 SER A O 1
ATOM 714 N N . LEU A 1 93 ? -13.900 -6.248 10.897 1.00 92.00 93 LEU A N 1
ATOM 715 C CA . LEU A 1 93 ? -15.032 -5.908 10.045 1.00 92.00 93 LEU A CA 1
ATOM 716 C C . LEU A 1 93 ? -14.606 -6.122 8.590 1.00 92.00 93 LEU A C 1
ATOM 718 O O . LEU A 1 93 ? -13.473 -5.782 8.223 1.00 92.00 93 LEU A O 1
ATOM 722 N N . ALA A 1 94 ? -15.486 -6.721 7.794 1.00 80.06 94 ALA A N 1
ATOM 723 C CA . ALA A 1 94 ? -15.232 -7.058 6.394 1.00 80.06 94 ALA A CA 1
ATOM 724 C C . ALA A 1 94 ? -16.317 -6.454 5.489 1.00 80.06 94 ALA A C 1
ATOM 726 O O . ALA A 1 94 ? -17.142 -5.669 5.949 1.00 80.06 94 ALA A O 1
ATOM 727 N N . ASP A 1 95 ? -16.269 -6.760 4.191 1.00 80.69 95 ASP A N 1
ATOM 728 C CA . ASP A 1 95 ? -17.352 -6.504 3.227 1.00 80.69 95 ASP A CA 1
ATOM 729 C C . ASP A 1 95 ? -17.913 -5.070 3.242 1.00 80.69 95 ASP A C 1
ATOM 731 O O . ASP A 1 95 ? -19.108 -4.836 3.057 1.00 80.69 95 ASP A O 1
ATOM 735 N N . SER A 1 96 ? -17.035 -4.087 3.476 1.00 83.31 96 SER A N 1
ATOM 736 C CA . SER A 1 96 ? -17.393 -2.668 3.531 1.00 83.31 96 SER A CA 1
ATOM 737 C C . SER A 1 96 ? -18.485 -2.340 4.567 1.00 83.31 96 SER A C 1
ATOM 739 O O . SER A 1 96 ? -19.218 -1.368 4.396 1.00 83.31 96 SER A O 1
ATOM 741 N N . GLU A 1 97 ? -18.583 -3.098 5.669 1.00 89.06 97 GLU A N 1
ATOM 742 C CA . GLU A 1 97 ? -19.566 -2.886 6.750 1.00 89.06 97 GLU A CA 1
ATOM 743 C C . GLU A 1 97 ? -19.607 -1.430 7.246 1.00 89.06 97 GLU A C 1
ATOM 745 O O . GLU A 1 97 ? -20.683 -0.857 7.436 1.00 89.06 97 GLU A O 1
ATOM 750 N N . ILE A 1 98 ? -18.436 -0.806 7.428 1.00 88.62 98 ILE A N 1
ATOM 751 C CA . ILE A 1 98 ? -18.336 0.598 7.851 1.00 88.62 98 ILE A CA 1
ATOM 752 C C . ILE A 1 98 ? -18.900 1.539 6.787 1.00 88.62 98 ILE A C 1
ATOM 754 O O . ILE A 1 98 ? -19.633 2.470 7.123 1.00 88.62 98 ILE A O 1
ATOM 758 N N . ASP A 1 99 ? -18.592 1.290 5.518 1.00 90.00 99 ASP A N 1
ATOM 759 C CA . ASP A 1 99 ? -19.017 2.141 4.406 1.00 90.00 99 ASP A CA 1
ATOM 760 C C . ASP A 1 99 ? -20.525 2.059 4.206 1.00 90.00 99 ASP A C 1
ATOM 762 O O . ASP A 1 99 ? -21.179 3.088 4.049 1.00 90.00 99 ASP A O 1
ATOM 766 N N . GLN A 1 100 ? -21.093 0.857 4.311 1.00 89.19 100 GLN A N 1
ATOM 767 C CA . GLN A 1 100 ? -22.538 0.645 4.292 1.00 89.19 100 GLN A CA 1
ATOM 768 C C . GLN A 1 100 ? -23.215 1.366 5.465 1.00 89.19 100 GLN A C 1
ATOM 770 O O . GLN A 1 100 ? -24.200 2.081 5.266 1.00 89.19 100 GLN A O 1
ATOM 775 N N . ALA A 1 101 ? -22.658 1.248 6.676 1.00 88.88 101 ALA A N 1
ATOM 776 C CA . ALA A 1 101 ? -23.216 1.864 7.879 1.00 88.88 101 ALA A CA 1
ATOM 777 C C . ALA A 1 101 ? -23.277 3.399 7.806 1.00 88.88 101 ALA A C 1
ATOM 779 O O . ALA A 1 101 ? -24.181 4.000 8.389 1.00 88.88 101 ALA A O 1
ATOM 780 N N . ILE A 1 102 ? -22.344 4.034 7.091 1.00 89.44 102 ILE A N 1
ATOM 781 C CA . ILE A 1 102 ? -22.330 5.493 6.886 1.00 89.44 102 ILE A CA 1
ATOM 782 C C . ILE A 1 102 ? -22.830 5.917 5.500 1.00 89.44 102 ILE A C 1
ATOM 784 O O . ILE A 1 102 ? -22.798 7.106 5.189 1.00 89.44 102 ILE A O 1
ATOM 788 N N . SER A 1 103 ? -23.294 4.967 4.678 1.00 91.50 103 SER A N 1
ATOM 789 C CA . SER A 1 103 ? -23.690 5.196 3.282 1.00 91.50 103 SER A CA 1
ATOM 790 C C . SER A 1 103 ? -22.624 5.967 2.492 1.00 91.50 103 SER A C 1
ATOM 792 O O . SER A 1 103 ? -22.933 6.917 1.767 1.00 91.50 103 SER A O 1
ATOM 794 N N . LEU A 1 104 ? -21.354 5.589 2.674 1.00 88.12 104 LEU A N 1
ATOM 795 C CA . LEU A 1 104 ? -20.238 6.219 1.980 1.00 88.12 104 LEU A CA 1
ATOM 796 C C . LEU A 1 104 ? -20.423 6.002 0.470 1.00 88.12 104 LEU A C 1
ATOM 798 O O . LEU A 1 104 ? -20.623 4.860 0.050 1.00 88.12 104 LEU A O 1
ATOM 802 N N . PRO A 1 105 ? -20.372 7.058 -0.362 1.00 86.19 105 PRO A N 1
ATOM 803 C CA . PRO A 1 105 ? -20.466 6.869 -1.798 1.00 86.19 105 PRO A CA 1
ATOM 804 C C . PRO A 1 105 ? -19.299 5.998 -2.263 1.00 86.19 105 PRO A C 1
ATOM 806 O O . PRO A 1 105 ? -18.142 6.266 -1.932 1.00 86.19 105 PRO A O 1
ATOM 809 N N . GLY A 1 106 ? -19.618 4.960 -3.037 1.00 82.19 106 GLY A N 1
ATOM 810 C CA . GLY A 1 106 ? -18.606 4.136 -3.683 1.00 82.19 106 GLY A CA 1
ATOM 811 C C . GLY A 1 106 ? -17.693 4.985 -4.570 1.00 82.19 106 GLY A C 1
ATOM 812 O O . GLY A 1 106 ? -18.095 6.020 -5.108 1.00 82.19 106 GLY A O 1
ATOM 813 N N . TRP A 1 107 ? -16.451 4.540 -4.730 1.00 87.31 107 TRP A N 1
ATOM 814 C CA . TRP A 1 107 ? -15.464 5.206 -5.571 1.00 87.31 107 TRP A CA 1
ATOM 815 C C . TRP A 1 107 ? -15.225 4.375 -6.828 1.00 87.31 107 TRP A C 1
ATOM 817 O O . TRP A 1 107 ? -14.709 3.264 -6.740 1.00 87.31 107 TRP A O 1
ATOM 827 N N . ARG A 1 108 ? -15.587 4.912 -7.998 1.00 92.88 108 ARG A N 1
ATOM 828 C CA . ARG A 1 108 ? -15.380 4.243 -9.288 1.00 92.88 108 ARG A CA 1
ATOM 829 C C . ARG A 1 108 ? -14.415 5.026 -10.164 1.00 92.88 108 ARG A C 1
ATOM 831 O O . ARG A 1 108 ? -14.573 6.230 -10.360 1.00 92.88 108 ARG A O 1
ATOM 838 N N . VAL A 1 109 ? -13.433 4.328 -10.717 1.00 94.12 109 VAL A N 1
ATOM 839 C CA . VAL A 1 109 ? -12.434 4.855 -11.642 1.00 94.12 109 VAL A CA 1
ATOM 840 C C . VAL A 1 109 ? -12.333 3.916 -12.831 1.00 94.12 109 VAL A C 1
ATOM 842 O O . VAL A 1 109 ? -12.200 2.711 -12.680 1.00 94.12 109 VAL A O 1
ATOM 845 N N . GLU A 1 110 ? -12.347 4.499 -14.025 1.00 94.44 110 GLU A N 1
ATOM 846 C CA . GLU A 1 110 ? -12.236 3.773 -15.297 1.00 94.44 110 GLU A CA 1
ATOM 847 C C . GLU A 1 110 ? -11.092 4.354 -16.143 1.00 94.44 110 GLU A C 1
ATOM 849 O O . GLU A 1 110 ? -11.174 4.500 -17.360 1.00 94.44 110 GLU A O 1
ATOM 854 N N . ARG A 1 111 ? -10.011 4.770 -15.473 1.00 95.75 111 ARG A N 1
ATOM 855 C CA . ARG A 1 111 ? -8.803 5.301 -16.118 1.00 95.75 111 ARG A CA 1
ATOM 856 C C . ARG A 1 111 ? -7.820 4.164 -16.409 1.00 95.75 111 ARG A C 1
ATOM 858 O O . ARG A 1 111 ? -7.776 3.207 -15.639 1.00 95.75 111 ARG A O 1
ATOM 865 N N . PRO A 1 112 ? -7.039 4.248 -17.499 1.00 97.62 112 PRO A N 1
ATOM 866 C CA . PRO A 1 112 ? -6.109 3.190 -17.859 1.00 97.62 112 PRO A CA 1
ATOM 867 C C . PRO A 1 112 ? -4.929 3.114 -16.889 1.00 97.62 112 PRO A C 1
ATOM 869 O O . PRO A 1 112 ? -4.412 4.135 -16.422 1.00 97.62 112 PRO A O 1
ATOM 872 N N . ILE A 1 113 ? -4.478 1.885 -16.668 1.00 98.56 113 ILE A N 1
ATOM 873 C CA . ILE A 1 113 ? -3.161 1.548 -16.145 1.00 98.56 113 ILE A CA 1
ATOM 874 C C . ILE A 1 113 ? -2.272 1.301 -17.359 1.00 98.56 113 ILE A C 1
ATOM 876 O O . ILE A 1 113 ? -2.562 0.402 -18.146 1.00 98.56 113 ILE A O 1
ATOM 880 N N . PHE A 1 114 ? -1.217 2.092 -17.525 1.00 98.44 114 PHE A N 1
ATOM 881 C CA . PHE A 1 114 ? -0.354 2.040 -18.704 1.00 98.44 114 PHE A CA 1
ATOM 882 C C . PHE A 1 114 ? 1.111 1.863 -18.325 1.00 98.44 114 PHE A C 1
ATOM 884 O O . PHE A 1 114 ? 1.574 2.374 -17.303 1.00 98.44 114 PHE A O 1
ATOM 891 N N . GLU A 1 115 ? 1.840 1.128 -19.154 1.00 98.19 115 GLU A N 1
ATOM 892 C CA . GLU A 1 115 ? 3.261 0.863 -18.977 1.00 98.19 115 GLU A CA 1
ATOM 893 C C . GLU A 1 115 ? 4.141 2.071 -19.351 1.00 98.19 115 GLU A C 1
ATOM 895 O O . GLU A 1 115 ? 3.891 2.794 -20.317 1.00 98.19 115 GLU A O 1
ATOM 900 N N . LEU A 1 116 ? 5.209 2.276 -18.581 1.00 98.00 116 LEU A N 1
ATOM 901 C CA . LEU A 1 116 ? 6.310 3.175 -18.890 1.00 98.00 116 LEU A CA 1
ATOM 902 C C . LEU A 1 116 ? 7.425 2.400 -19.603 1.00 98.00 116 LEU A C 1
ATOM 904 O O . LEU A 1 116 ? 7.847 1.346 -19.121 1.00 98.00 116 LEU A O 1
ATOM 908 N N . PRO A 1 117 ? 7.975 2.935 -20.704 1.00 97.38 117 PRO A N 1
ATOM 909 C CA . PRO A 1 117 ? 9.020 2.250 -21.448 1.00 97.38 117 PRO A CA 1
ATOM 910 C C . PRO A 1 117 ? 10.332 2.195 -20.658 1.00 97.38 117 PRO A C 1
ATOM 912 O O . PRO A 1 117 ? 10.646 3.088 -19.864 1.00 97.38 117 PRO A O 1
ATOM 915 N N . ARG A 1 118 ? 11.176 1.204 -20.977 1.00 97.12 118 ARG A N 1
ATOM 916 C CA . ARG A 1 118 ? 12.524 1.067 -20.394 1.00 97.12 118 ARG A CA 1
ATOM 917 C C . ARG A 1 118 ? 13.377 2.331 -20.547 1.00 97.12 118 ARG A C 1
ATOM 919 O O . ARG A 1 118 ? 14.186 2.618 -19.677 1.00 97.12 118 ARG A O 1
ATOM 926 N N . SER A 1 119 ? 13.184 3.117 -21.606 1.00 97.06 119 SER A N 1
ATOM 927 C CA . SER A 1 119 ? 13.887 4.397 -21.800 1.00 9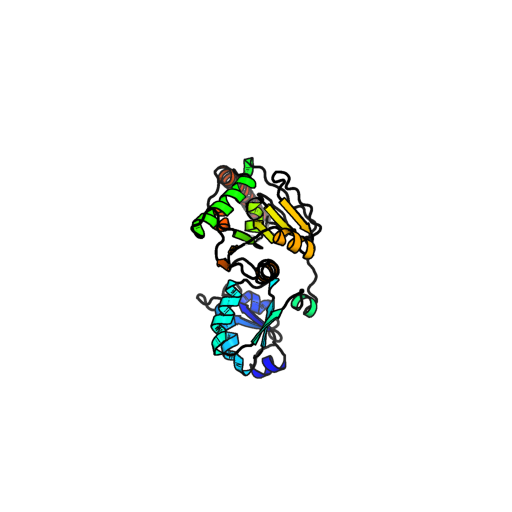7.06 119 SER A CA 1
ATOM 928 C C . SER A 1 119 ? 13.600 5.441 -20.708 1.00 97.06 119 SER A C 1
ATOM 930 O O . SER A 1 119 ? 14.367 6.387 -20.551 1.00 97.06 119 SER A O 1
ATOM 932 N N . VAL A 1 120 ? 12.510 5.277 -19.953 1.00 97.50 120 VAL A N 1
ATOM 933 C CA . VAL A 1 120 ? 12.124 6.129 -18.820 1.00 97.50 120 VAL A CA 1
ATOM 934 C C . VAL A 1 120 ? 12.546 5.499 -17.491 1.00 97.50 120 VAL A C 1
ATOM 936 O O . VAL A 1 120 ? 13.005 6.207 -16.596 1.00 97.50 120 VAL A O 1
ATOM 939 N N . THR A 1 121 ? 12.383 4.183 -17.343 1.00 97.56 121 THR A N 1
ATOM 940 C CA . THR A 1 121 ? 12.587 3.474 -16.067 1.00 97.56 121 THR A CA 1
ATOM 941 C C . THR A 1 121 ? 14.007 2.934 -15.879 1.00 97.56 121 THR A C 1
ATOM 943 O O . THR A 1 121 ? 14.441 2.753 -14.744 1.00 97.56 121 THR A O 1
ATOM 946 N N . GLY A 1 122 ? 14.742 2.668 -16.961 1.00 97.94 122 GLY A N 1
ATOM 947 C CA . GLY A 1 122 ? 16.067 2.026 -16.980 1.00 97.94 122 GLY A CA 1
ATOM 948 C C . GLY A 1 122 ? 16.047 0.498 -16.838 1.00 97.94 122 GLY A C 1
ATOM 949 O O . GLY A 1 122 ? 17.000 -0.184 -17.219 1.00 97.94 122 GLY A O 1
ATOM 950 N N . VAL A 1 123 ? 14.937 -0.060 -16.353 1.00 97.88 123 VAL A N 1
ATOM 951 C CA . VAL A 1 123 ? 14.748 -1.488 -16.052 1.00 97.88 123 VAL A CA 1
ATOM 952 C C . VAL A 1 123 ? 13.414 -1.981 -16.600 1.00 97.88 123 VAL A C 1
ATOM 954 O O . VAL A 1 123 ? 12.447 -1.225 -16.668 1.00 97.88 123 VAL A O 1
ATOM 957 N N . SER A 1 124 ? 13.350 -3.245 -17.003 1.00 98.44 124 SER A N 1
ATOM 958 C CA . SER A 1 124 ? 12.122 -3.935 -17.415 1.00 98.44 124 SER A CA 1
ATOM 959 C C . SER A 1 124 ? 11.338 -4.482 -16.216 1.00 98.44 124 SER A C 1
ATOM 961 O O . SER A 1 124 ? 11.872 -4.616 -15.115 1.00 98.44 124 SER A O 1
ATOM 963 N N . ILE A 1 125 ? 10.073 -4.852 -16.446 1.00 98.62 125 ILE A N 1
ATOM 964 C CA . ILE A 1 125 ? 9.229 -5.515 -15.438 1.00 98.62 125 ILE A CA 1
ATOM 965 C C . ILE A 1 125 ? 9.867 -6.837 -14.993 1.00 98.62 125 ILE A C 1
ATOM 967 O O . ILE A 1 125 ? 9.940 -7.118 -13.799 1.00 98.62 125 ILE A O 1
ATOM 971 N N . ALA A 1 126 ? 10.403 -7.614 -15.939 1.00 98.62 126 ALA A N 1
ATOM 972 C CA . ALA A 1 126 ? 11.082 -8.873 -15.647 1.00 98.62 126 ALA A CA 1
ATOM 973 C C . ALA A 1 126 ? 12.303 -8.684 -14.730 1.00 98.62 126 ALA A C 1
ATOM 975 O O . ALA A 1 126 ? 12.468 -9.432 -13.771 1.00 98.62 126 ALA A O 1
ATOM 976 N N . GLU A 1 127 ? 13.129 -7.657 -14.965 1.00 98.50 127 GLU A N 1
ATOM 977 C CA . GLU A 1 127 ? 14.268 -7.340 -14.089 1.00 98.50 127 GLU A CA 1
ATOM 978 C C . GLU A 1 127 ? 13.816 -6.899 -12.686 1.00 98.50 127 GLU A C 1
ATOM 980 O O . GLU A 1 127 ? 14.445 -7.282 -11.695 1.00 98.50 127 GLU A O 1
ATOM 985 N N . ASN A 1 128 ? 12.720 -6.138 -12.579 1.00 98.62 128 ASN A N 1
ATOM 986 C CA . ASN A 1 128 ? 12.140 -5.757 -11.288 1.00 98.62 128 ASN A CA 1
ATOM 987 C C . ASN A 1 128 ? 11.650 -6.982 -10.504 1.00 98.62 128 ASN A C 1
ATOM 989 O O . ASN A 1 128 ? 11.995 -7.130 -9.332 1.00 98.62 128 ASN A O 1
ATOM 993 N N . VAL A 1 129 ? 10.890 -7.876 -11.144 1.00 98.69 129 VAL A N 1
ATOM 994 C CA . VAL A 1 129 ? 10.379 -9.114 -10.530 1.00 98.69 129 VAL A CA 1
ATOM 995 C C . VAL A 1 129 ? 11.528 -10.043 -10.127 1.00 98.69 129 VAL A C 1
ATOM 997 O O . VAL A 1 129 ? 11.570 -10.512 -8.991 1.00 98.69 129 VAL A O 1
ATOM 1000 N N . ALA A 1 130 ? 12.524 -10.236 -10.994 1.00 98.38 130 ALA A N 1
ATOM 1001 C CA . ALA A 1 130 ? 13.706 -11.033 -10.671 1.00 98.38 130 ALA A CA 1
ATOM 1002 C C . ALA A 1 130 ? 14.490 -10.450 -9.481 1.00 98.38 130 ALA A C 1
ATOM 1004 O O . ALA A 1 130 ? 14.916 -11.186 -8.590 1.00 98.38 130 ALA A O 1
ATOM 1005 N N . THR A 1 131 ? 14.647 -9.123 -9.426 1.00 98.50 131 THR A N 1
ATOM 1006 C CA . THR A 1 131 ? 15.321 -8.441 -8.309 1.00 98.50 131 THR A CA 1
ATOM 1007 C C . THR A 1 131 ? 14.536 -8.573 -7.004 1.00 98.50 131 THR A C 1
ATOM 1009 O O . THR A 1 131 ? 15.143 -8.789 -5.955 1.00 98.50 131 THR A O 1
ATOM 1012 N N . LEU A 1 132 ? 13.205 -8.476 -7.058 1.00 98.62 132 LEU A N 1
ATOM 1013 C CA . LEU A 1 132 ? 12.317 -8.715 -5.919 1.00 98.62 132 LEU A CA 1
ATOM 1014 C C . LEU A 1 132 ? 12.512 -10.133 -5.366 1.00 98.62 132 LEU A C 1
ATOM 1016 O O . LEU A 1 132 ? 12.835 -10.282 -4.188 1.00 98.62 132 LEU A O 1
ATOM 1020 N N . ASN A 1 133 ? 12.386 -11.154 -6.220 1.00 98.38 133 ASN A N 1
ATOM 1021 C CA . ASN A 1 133 ? 12.538 -12.557 -5.825 1.00 98.38 133 ASN A CA 1
ATOM 1022 C C . ASN A 1 133 ? 13.929 -12.838 -5.249 1.00 98.38 133 ASN A C 1
ATOM 1024 O O . ASN A 1 133 ? 14.049 -13.466 -4.198 1.00 98.38 133 ASN A O 1
ATOM 1028 N N . LYS A 1 134 ? 14.982 -12.307 -5.884 1.00 98.19 134 LYS A N 1
ATOM 1029 C CA . LYS A 1 134 ? 16.355 -12.418 -5.382 1.00 98.19 134 LYS A CA 1
ATOM 1030 C C . LYS A 1 134 ? 16.488 -11.845 -3.967 1.00 98.19 134 LYS A C 1
ATOM 1032 O O . LYS A 1 134 ? 17.034 -12.518 -3.100 1.00 98.19 134 LYS A O 1
ATOM 1037 N N . ARG A 1 135 ? 15.989 -10.627 -3.723 1.00 98.19 135 ARG A N 1
ATOM 1038 C CA . ARG A 1 135 ? 16.086 -9.973 -2.404 1.00 98.19 135 ARG A CA 1
ATOM 1039 C C . ARG A 1 135 ? 15.284 -10.702 -1.328 1.00 98.19 135 ARG A C 1
ATOM 1041 O O . ARG A 1 135 ? 15.728 -10.762 -0.187 1.00 98.19 135 ARG A O 1
ATOM 1048 N N . ILE A 1 136 ? 14.144 -11.287 -1.695 1.00 98.50 136 ILE A N 1
ATOM 1049 C CA . ILE A 1 136 ? 13.372 -12.151 -0.796 1.00 98.50 136 ILE A CA 1
ATOM 1050 C C . ILE A 1 136 ? 14.181 -13.399 -0.431 1.00 98.50 136 ILE A C 1
ATOM 1052 O O . ILE A 1 136 ? 14.336 -13.683 0.753 1.00 98.50 136 ILE A O 1
ATOM 1056 N N . GLY A 1 137 ? 14.753 -14.102 -1.413 1.00 98.00 137 GLY A N 1
ATOM 1057 C CA . GLY A 1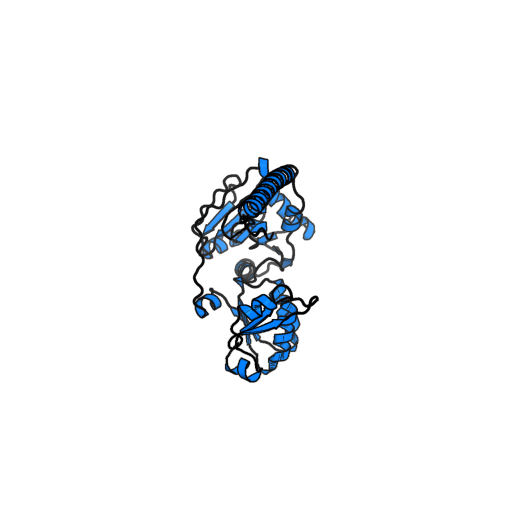 137 ? 15.595 -15.276 -1.158 1.00 98.00 137 GLY A CA 1
ATOM 1058 C C . GLY A 1 137 ? 16.820 -14.954 -0.294 1.00 98.00 137 GLY A C 1
ATOM 1059 O O . GLY A 1 137 ? 17.128 -15.686 0.643 1.00 98.00 137 GLY A O 1
ATOM 1060 N N . GLU A 1 138 ? 17.477 -13.814 -0.539 1.00 97.94 138 GLU A N 1
ATOM 1061 C CA . GLU A 1 138 ? 18.577 -13.307 0.297 1.00 97.94 138 GLU A CA 1
ATOM 1062 C C . GLU A 1 138 ? 18.131 -13.045 1.743 1.00 97.94 138 GLU A C 1
ATOM 1064 O O . GLU A 1 138 ? 18.834 -13.427 2.677 1.00 97.94 138 GLU A O 1
ATOM 1069 N N . HIS A 1 139 ? 16.962 -12.427 1.944 1.00 98.00 139 HIS A N 1
ATOM 1070 C CA . HIS A 1 139 ? 16.418 -12.158 3.276 1.00 98.00 139 HIS A CA 1
ATOM 1071 C C . HIS A 1 139 ? 16.040 -13.440 4.030 1.00 98.00 139 HIS A C 1
ATOM 1073 O O . HIS A 1 139 ? 16.268 -13.537 5.235 1.00 98.00 139 HIS A O 1
ATOM 1079 N N . LEU A 1 140 ? 15.486 -14.427 3.323 1.00 98.00 140 LEU A N 1
ATOM 1080 C CA . LEU A 1 140 ? 15.122 -15.727 3.888 1.00 98.00 140 LEU A CA 1
ATOM 1081 C C . LEU A 1 140 ? 16.337 -16.645 4.105 1.00 98.00 140 LEU A C 1
ATOM 1083 O O . LEU A 1 140 ? 16.221 -17.645 4.810 1.00 98.00 140 LEU A O 1
ATOM 1087 N N . GLY A 1 141 ? 17.497 -16.310 3.532 1.00 97.75 141 GLY A N 1
ATOM 1088 C CA . GLY A 1 141 ? 18.703 -17.138 3.582 1.00 97.75 141 GLY A CA 1
ATOM 1089 C C . GLY A 1 141 ? 18.649 -18.369 2.671 1.00 97.75 141 GLY A C 1
ATOM 1090 O O . GLY A 1 141 ? 19.490 -19.255 2.806 1.00 97.75 141 GLY A O 1
ATOM 1091 N N . ASP A 1 142 ? 17.685 -18.423 1.751 1.00 95.50 142 ASP A N 1
ATOM 1092 C CA . ASP A 1 142 ? 17.491 -19.511 0.796 1.00 95.50 142 ASP A CA 1
ATOM 1093 C C . ASP A 1 142 ? 16.976 -18.954 -0.550 1.00 95.50 142 ASP A C 1
ATOM 1095 O O . ASP A 1 142 ? 15.813 -18.558 -0.657 1.00 95.50 142 ASP A O 1
ATOM 1099 N N . PRO A 1 143 ? 17.816 -18.925 -1.604 1.00 90.69 143 PRO A N 1
ATOM 1100 C CA . PRO A 1 143 ? 17.413 -18.507 -2.950 1.00 90.69 143 PRO A CA 1
ATOM 1101 C C . PRO A 1 143 ? 16.314 -19.369 -3.584 1.00 90.69 143 PRO A C 1
ATOM 1103 O O . PRO A 1 143 ? 15.688 -18.931 -4.548 1.00 90.69 143 PRO A O 1
ATOM 1106 N N . CYS A 1 144 ? 16.102 -20.584 -3.075 1.00 91.81 144 CYS A N 1
ATOM 1107 C CA . CYS A 1 144 ? 15.088 -21.526 -3.538 1.00 91.81 144 CYS A CA 1
ATOM 1108 C C . CYS A 1 144 ? 13.836 -21.530 -2.647 1.00 91.81 144 CYS A C 1
ATOM 1110 O O . CYS A 1 144 ? 12.945 -22.354 -2.873 1.00 91.81 144 CYS A O 1
ATOM 1112 N N . ALA A 1 145 ? 13.751 -20.631 -1.657 1.00 95.00 145 ALA A N 1
ATOM 1113 C CA . ALA A 1 145 ? 12.596 -20.536 -0.777 1.00 95.00 145 ALA A CA 1
ATOM 1114 C C . ALA A 1 145 ? 11.312 -20.340 -1.589 1.00 95.00 145 ALA A C 1
ATOM 1116 O O . ALA A 1 145 ? 11.215 -19.459 -2.449 1.00 95.00 145 ALA A O 1
ATOM 1117 N N . LYS A 1 146 ? 10.291 -21.138 -1.274 1.00 97.69 146 LYS A N 1
ATOM 1118 C CA . LYS A 1 146 ? 8.963 -21.007 -1.874 1.00 97.69 146 LYS A CA 1
ATOM 1119 C C . LYS A 1 146 ? 8.245 -19.808 -1.266 1.00 97.69 146 LYS A C 1
ATOM 1121 O O . LYS A 1 146 ? 7.510 -19.938 -0.285 1.00 97.69 146 LYS A O 1
ATOM 1126 N N . ALA A 1 147 ? 8.514 -18.630 -1.816 1.00 98.31 147 ALA A N 1
ATOM 1127 C CA . ALA A 1 147 ? 8.002 -17.371 -1.305 1.00 98.31 147 ALA A CA 1
ATOM 1128 C C . ALA A 1 147 ? 7.001 -16.715 -2.264 1.00 98.31 147 ALA A C 1
ATOM 1130 O O . ALA A 1 147 ? 7.177 -16.721 -3.483 1.00 98.31 147 ALA A O 1
ATOM 1131 N N . ALA A 1 148 ? 5.977 -16.097 -1.684 1.00 98.44 148 ALA A N 1
ATOM 1132 C CA . ALA A 1 148 ? 5.067 -15.188 -2.361 1.00 98.44 148 ALA A CA 1
ATOM 1133 C C . ALA A 1 148 ? 5.261 -13.771 -1.819 1.00 98.44 148 ALA A C 1
ATOM 1135 O O . ALA A 1 148 ? 5.343 -13.576 -0.607 1.00 98.44 148 ALA A O 1
ATOM 1136 N N . PHE A 1 149 ? 5.281 -12.773 -2.697 1.00 98.62 149 PHE A N 1
ATOM 1137 C CA . PHE A 1 149 ? 5.207 -11.366 -2.316 1.00 98.62 149 PHE A CA 1
ATOM 1138 C C . PHE A 1 149 ? 3.805 -10.816 -2.556 1.00 98.62 149 PHE A C 1
ATOM 1140 O O . PHE A 1 149 ? 3.196 -11.101 -3.590 1.00 98.62 149 PHE A O 1
ATOM 1147 N N . LEU A 1 150 ? 3.312 -9.992 -1.629 1.00 97.81 150 LEU A N 1
ATOM 1148 C CA . LEU A 1 150 ? 2.040 -9.292 -1.778 1.00 97.81 150 LEU A CA 1
ATOM 1149 C C . LEU A 1 150 ? 2.142 -7.814 -1.397 1.00 97.81 150 LEU A C 1
ATOM 1151 O O . LEU A 1 150 ? 2.847 -7.442 -0.462 1.00 97.81 150 LEU A O 1
ATOM 1155 N N . SER A 1 151 ? 1.421 -6.953 -2.115 1.00 98.06 151 SER A N 1
ATOM 1156 C CA . SER A 1 151 ? 1.311 -5.536 -1.761 1.00 98.06 151 SER A CA 1
ATOM 1157 C C . SER A 1 151 ? -0.011 -4.930 -2.225 1.00 98.06 151 SER A C 1
ATOM 1159 O O . SER A 1 151 ? -0.534 -5.265 -3.288 1.00 98.06 151 SER A O 1
ATOM 1161 N N . CYS A 1 152 ? -0.533 -4.004 -1.421 1.00 96.62 152 CYS A N 1
ATOM 1162 C CA . CYS A 1 152 ? -1.618 -3.088 -1.776 1.00 96.62 152 CYS A CA 1
ATOM 1163 C C . CYS A 1 152 ? -1.151 -1.624 -1.844 1.00 96.62 152 CYS A C 1
ATOM 1165 O O . CYS A 1 152 ? -1.965 -0.718 -2.023 1.00 96.62 152 CYS A O 1
ATOM 1167 N N . ALA A 1 153 ? 0.148 -1.365 -1.671 1.00 96.19 153 ALA A N 1
ATOM 1168 C CA . ALA A 1 153 ? 0.699 -0.023 -1.764 1.00 96.19 153 ALA A CA 1
ATOM 1169 C C . ALA A 1 153 ? 0.856 0.352 -3.241 1.00 96.19 153 ALA A C 1
ATOM 1171 O O . ALA A 1 153 ? 1.773 -0.130 -3.897 1.00 96.19 153 ALA A O 1
ATOM 1172 N N . ALA A 1 154 ? -0.018 1.223 -3.760 1.00 96.06 154 ALA A N 1
ATOM 1173 C CA . ALA A 1 154 ? -0.095 1.630 -5.178 1.00 96.06 154 ALA A CA 1
ATOM 1174 C C . ALA A 1 154 ? 1.273 1.879 -5.847 1.00 96.06 154 ALA A C 1
ATOM 1176 O O . ALA A 1 154 ? 1.517 1.571 -7.012 1.00 96.06 154 ALA A O 1
ATOM 1177 N N . ASP A 1 155 ? 2.174 2.437 -5.062 1.00 95.69 155 ASP A N 1
ATOM 1178 C CA . ASP A 1 155 ? 3.550 2.771 -5.362 1.00 95.69 155 ASP A CA 1
ATOM 1179 C C . ASP A 1 155 ? 4.473 1.561 -5.623 1.00 95.69 155 ASP A C 1
ATOM 1181 O O . ASP A 1 155 ? 5.305 1.606 -6.533 1.00 95.69 155 ASP A O 1
ATOM 1185 N N . ASP A 1 156 ? 4.312 0.472 -4.868 1.00 97.50 156 ASP A N 1
ATOM 1186 C CA . ASP A 1 156 ? 5.026 -0.788 -5.092 1.00 97.50 156 ASP A CA 1
ATOM 1187 C C . ASP A 1 156 ? 4.545 -1.447 -6.385 1.00 97.50 156 ASP A C 1
ATOM 1189 O O . ASP A 1 156 ? 5.357 -1.854 -7.217 1.00 97.50 156 ASP A O 1
ATOM 1193 N N . LEU A 1 157 ? 3.221 -1.480 -6.585 1.00 97.50 157 LEU A N 1
ATOM 1194 C CA . LEU A 1 157 ? 2.591 -2.033 -7.784 1.00 97.50 157 LEU A CA 1
ATOM 1195 C C . LEU A 1 157 ? 3.063 -1.305 -9.043 1.00 97.50 157 LEU A C 1
ATOM 1197 O O . LEU A 1 157 ? 3.496 -1.924 -10.016 1.00 97.50 157 LEU A O 1
ATOM 1201 N N . SER A 1 158 ? 3.012 0.025 -8.996 1.00 97.69 158 SER A N 1
ATOM 1202 C CA . SER A 1 158 ? 3.396 0.906 -10.099 1.00 97.69 158 SER A CA 1
ATOM 1203 C C . SER A 1 158 ? 4.884 0.799 -10.434 1.00 97.69 158 SER A C 1
ATOM 1205 O O . SER A 1 158 ? 5.277 0.960 -11.589 1.00 97.69 158 SER A O 1
ATOM 1207 N N . TYR A 1 159 ? 5.743 0.529 -9.450 1.00 98.19 159 TYR A N 1
ATOM 1208 C CA . TYR A 1 159 ? 7.164 0.319 -9.710 1.00 98.19 159 TYR A CA 1
ATOM 1209 C C . TYR A 1 159 ? 7.456 -1.062 -10.286 1.00 98.19 159 TYR A C 1
ATOM 1211 O O . TYR A 1 159 ? 8.079 -1.141 -11.341 1.00 98.19 159 TYR A O 1
ATOM 1219 N N . LEU A 1 160 ? 6.989 -2.137 -9.641 1.00 98.44 160 LEU A N 1
ATOM 1220 C CA . LEU A 1 160 ? 7.281 -3.504 -10.084 1.00 98.44 160 LEU A CA 1
ATOM 1221 C C . LEU A 1 160 ? 6.803 -3.741 -11.516 1.00 98.44 160 LEU A C 1
ATOM 1223 O O . LEU A 1 160 ? 7.551 -4.273 -12.331 1.00 98.44 160 LEU A O 1
ATOM 1227 N N . LEU A 1 161 ? 5.601 -3.260 -11.835 1.00 98.62 161 LEU A N 1
ATOM 1228 C CA . LEU A 1 161 ? 5.002 -3.369 -13.163 1.00 98.62 161 LEU A CA 1
ATOM 1229 C C . LEU A 1 161 ? 5.402 -2.237 -14.118 1.00 98.62 161 LEU A C 1
ATOM 1231 O O . LEU A 1 161 ? 4.782 -2.115 -15.170 1.00 98.62 161 LEU A O 1
ATOM 1235 N N . ASN A 1 162 ? 6.358 -1.370 -13.752 1.00 98.38 162 ASN A N 1
ATOM 1236 C CA . ASN A 1 162 ? 6.715 -0.167 -14.517 1.00 98.38 162 ASN A CA 1
ATOM 1237 C C . ASN A 1 162 ? 5.490 0.605 -15.038 1.00 98.38 162 ASN A C 1
ATOM 1239 O O . ASN A 1 162 ? 5.514 1.149 -16.132 1.00 98.38 162 ASN A O 1
ATOM 1243 N N . SER A 1 163 ? 4.395 0.647 -14.288 1.00 98.44 163 SER A N 1
ATOM 1244 C CA . SER A 1 163 ? 3.108 1.151 -14.767 1.00 98.44 163 SER A CA 1
ATOM 1245 C C . SER A 1 163 ? 2.675 2.390 -14.003 1.00 98.44 163 SER A C 1
ATOM 1247 O O . SER A 1 163 ? 3.149 2.672 -12.901 1.00 98.44 163 SER A O 1
ATOM 1249 N N . ARG A 1 164 ? 1.788 3.178 -14.598 1.00 98.06 164 ARG A N 1
ATOM 1250 C CA . ARG A 1 164 ? 1.184 4.362 -13.986 1.00 98.06 164 ARG A CA 1
ATOM 1251 C C . ARG A 1 164 ? -0.318 4.349 -14.207 1.00 98.06 164 ARG A C 1
ATOM 1253 O O . ARG A 1 164 ? -0.823 3.705 -15.121 1.00 98.06 164 ARG A O 1
ATOM 1260 N N . GLY A 1 165 ? -1.019 5.078 -13.355 1.00 96.75 165 GLY A N 1
ATOM 1261 C CA . GLY A 1 165 ? -2.448 5.329 -13.469 1.00 96.75 165 GLY A CA 1
ATOM 1262 C C . GLY A 1 165 ? -2.813 6.561 -12.657 1.00 96.75 165 GLY A C 1
ATOM 1263 O O . GLY A 1 165 ? -2.102 6.952 -11.740 1.00 96.75 165 GLY A O 1
ATOM 1264 N N . TYR A 1 166 ? -3.918 7.207 -12.999 1.00 95.25 166 TYR A N 1
ATOM 1265 C CA . TYR A 1 166 ? -4.348 8.440 -12.329 1.00 95.25 166 TYR A CA 1
ATOM 1266 C C . TYR A 1 166 ? -5.599 8.183 -11.495 1.00 95.25 166 TYR A C 1
ATOM 1268 O O . TYR A 1 166 ? -6.634 8.823 -11.698 1.00 95.25 166 TYR A O 1
ATOM 1276 N N . HIS A 1 167 ? -5.519 7.172 -10.626 1.00 95.00 167 HIS A N 1
ATOM 1277 C CA . HIS A 1 167 ? -6.662 6.647 -9.874 1.00 95.00 167 HIS A CA 1
ATOM 1278 C C . HIS A 1 167 ? -6.982 7.474 -8.626 1.00 95.00 167 HIS A C 1
ATOM 1280 O O . HIS A 1 167 ? -8.132 7.507 -8.192 1.00 95.00 167 HIS A O 1
ATOM 1286 N N . LEU A 1 168 ? -5.977 8.164 -8.080 1.00 91.69 168 LEU A N 1
ATOM 1287 C CA . LEU A 1 168 ? -6.091 9.030 -6.912 1.00 91.69 168 LEU A CA 1
ATOM 1288 C C . LEU A 1 168 ? -5.630 10.456 -7.265 1.00 91.69 168 LEU A C 1
ATOM 1290 O O . LEU A 1 168 ? -4.721 10.619 -8.085 1.00 91.69 168 LEU A O 1
ATOM 1294 N N . PRO A 1 169 ? -6.231 11.504 -6.672 1.00 91.81 169 PRO A N 1
ATOM 1295 C CA . PRO A 1 169 ? -5.783 12.878 -6.874 1.00 91.81 169 PRO A CA 1
ATOM 1296 C C . PRO A 1 169 ? -4.304 13.056 -6.524 1.00 91.81 169 PRO A C 1
ATOM 1298 O O . PRO A 1 169 ? -3.839 12.549 -5.508 1.00 91.81 169 PRO A O 1
ATOM 1301 N N . TYR A 1 170 ? -3.581 13.810 -7.357 1.00 92.88 170 TYR A N 1
ATOM 1302 C CA . TYR A 1 170 ? -2.167 14.168 -7.156 1.00 92.88 170 TYR A CA 1
ATOM 1303 C C . TYR A 1 170 ? -1.180 12.988 -7.104 1.00 92.88 170 TYR A C 1
ATOM 1305 O O . TYR A 1 170 ? -0.012 13.178 -6.773 1.00 92.88 170 TYR A O 1
ATOM 1313 N N . VAL A 1 171 ? -1.621 11.786 -7.479 1.00 93.69 171 VAL A N 1
ATOM 1314 C CA . VAL A 1 171 ? -0.812 10.565 -7.499 1.00 93.69 171 VAL A CA 1
ATOM 1315 C C . VAL A 1 171 ? -0.850 9.973 -8.911 1.00 93.69 171 VAL A C 1
ATOM 1317 O O . VAL A 1 171 ? -1.891 9.957 -9.564 1.00 93.69 171 VAL A O 1
ATOM 1320 N N . SER A 1 172 ? 0.305 9.513 -9.403 1.00 94.31 172 SER A N 1
ATOM 1321 C CA . SER A 1 172 ? 0.435 8.853 -10.720 1.00 94.31 172 SER A CA 1
ATOM 1322 C C . SER A 1 172 ? 0.529 7.324 -10.621 1.00 94.31 172 SER A C 1
ATOM 1324 O O . SER A 1 172 ? 0.849 6.643 -11.592 1.00 94.31 172 SER A O 1
ATOM 1326 N N . SER A 1 173 ? 0.223 6.787 -9.447 1.00 96.00 173 SER A N 1
ATOM 1327 C CA . SER A 1 173 ? 0.145 5.360 -9.148 1.00 96.00 173 SER A CA 1
ATOM 1328 C C . SER A 1 173 ? -1.296 4.851 -9.291 1.00 96.00 173 SER A C 1
ATOM 1330 O O . SER A 1 173 ? -2.263 5.608 -9.157 1.00 96.00 173 SER A O 1
ATOM 1332 N N . HIS A 1 174 ? -1.455 3.554 -9.546 1.00 97.38 174 HIS A N 1
ATOM 1333 C CA . HIS A 1 174 ? -2.769 2.916 -9.674 1.00 97.38 174 HIS A CA 1
ATOM 1334 C C . HIS A 1 174 ? -3.139 2.077 -8.449 1.00 97.38 174 HIS A C 1
ATOM 1336 O O . HIS A 1 174 ? -2.280 1.607 -7.707 1.00 97.38 174 HIS A O 1
ATOM 1342 N N . VAL A 1 175 ? -4.445 1.932 -8.228 1.00 96.12 175 VAL A N 1
ATOM 1343 C CA . VAL A 1 175 ? -5.011 1.113 -7.150 1.00 96.12 175 VAL A CA 1
ATOM 1344 C C . VAL A 1 175 ? -5.185 -0.323 -7.636 1.00 96.12 175 VAL A C 1
ATOM 1346 O O . VAL A 1 175 ? -5.746 -0.550 -8.706 1.00 96.12 175 VAL A O 1
ATOM 1349 N N . GLY A 1 176 ? -4.747 -1.273 -6.815 1.00 96.31 176 GLY A N 1
ATOM 1350 C CA . GLY A 1 176 ? -4.899 -2.709 -7.019 1.00 96.31 176 GLY A CA 1
ATOM 1351 C C . GLY A 1 176 ? -4.186 -3.490 -5.915 1.00 96.31 176 GLY A C 1
ATOM 1352 O O . GLY A 1 176 ? -3.578 -2.899 -5.018 1.00 96.31 176 GLY A O 1
ATOM 1353 N N . PHE A 1 177 ? -4.229 -4.816 -6.007 1.00 98.00 177 PHE A N 1
ATOM 1354 C CA . PHE A 1 177 ? -3.434 -5.721 -5.177 1.00 98.00 177 PHE A CA 1
ATOM 1355 C C . PHE A 1 177 ? -2.532 -6.565 -6.069 1.00 98.00 177 PHE A C 1
ATOM 1357 O O . PHE A 1 177 ? -2.996 -7.139 -7.052 1.00 98.00 177 PHE A O 1
ATOM 1364 N N . LEU A 1 178 ? -1.245 -6.624 -5.746 1.00 98.38 178 LEU A N 1
ATOM 1365 C CA . LEU A 1 178 ? -0.263 -7.365 -6.526 1.00 98.38 178 LEU A CA 1
ATOM 1366 C C . LEU A 1 178 ? 0.211 -8.580 -5.750 1.00 98.38 178 LEU A C 1
ATOM 1368 O O . LEU A 1 178 ? 0.521 -8.474 -4.565 1.00 98.38 178 LEU A O 1
ATOM 1372 N N . PHE A 1 179 ? 0.301 -9.697 -6.459 1.00 98.50 179 PHE A N 1
ATOM 1373 C CA . PHE A 1 179 ? 0.812 -10.968 -5.975 1.00 98.50 179 PHE A CA 1
ATOM 1374 C C . PHE A 1 179 ? 1.914 -11.429 -6.922 1.00 98.50 179 PHE A C 1
ATOM 1376 O O . PHE A 1 179 ? 1.702 -11.463 -8.136 1.00 98.50 179 PHE A O 1
ATOM 1383 N N . VAL A 1 180 ? 3.080 -11.770 -6.383 1.00 98.62 180 VAL A N 1
ATOM 1384 C CA . VAL A 1 180 ? 4.236 -12.242 -7.155 1.00 98.62 180 VAL A CA 1
ATOM 1385 C C . VAL A 1 180 ? 4.712 -13.561 -6.561 1.00 98.62 180 VAL A C 1
ATOM 1387 O O . VAL A 1 180 ? 5.009 -13.622 -5.370 1.00 98.62 180 VAL A O 1
ATOM 1390 N N . VAL A 1 181 ? 4.787 -14.604 -7.384 1.00 98.00 181 VAL A N 1
ATOM 1391 C CA . VAL A 1 181 ? 5.320 -15.923 -7.023 1.00 98.00 181 VAL A CA 1
ATOM 1392 C C . VAL A 1 181 ? 6.288 -16.361 -8.115 1.00 98.00 181 VAL A C 1
ATOM 1394 O O . VAL A 1 181 ? 5.870 -16.780 -9.196 1.00 98.00 181 VAL A O 1
ATOM 1397 N N . GLY A 1 182 ? 7.592 -16.223 -7.864 1.00 96.56 182 GLY A N 1
ATOM 1398 C CA . GLY A 1 182 ? 8.589 -16.368 -8.926 1.00 96.56 182 GLY A CA 1
ATOM 1399 C C . GLY A 1 182 ? 8.283 -15.403 -10.078 1.00 96.56 182 GLY A C 1
ATOM 1400 O O . GLY A 1 182 ? 8.104 -14.207 -9.851 1.00 96.56 182 GLY A O 1
ATOM 1401 N N . ASP A 1 183 ? 8.168 -15.921 -11.300 1.00 97.19 183 ASP A N 1
ATOM 1402 C CA . ASP A 1 183 ? 7.810 -15.126 -12.486 1.00 97.19 183 ASP A CA 1
ATOM 1403 C C . ASP A 1 183 ? 6.291 -14.982 -12.700 1.00 97.19 183 ASP A C 1
ATOM 1405 O O . ASP A 1 183 ? 5.842 -14.264 -13.595 1.00 97.19 183 ASP A O 1
ATOM 1409 N N . ALA A 1 184 ? 5.465 -15.669 -11.908 1.00 98.19 184 ALA A N 1
ATOM 1410 C CA . ALA A 1 184 ? 4.019 -15.540 -12.004 1.00 98.19 184 ALA A CA 1
ATOM 1411 C C . ALA A 1 184 ? 3.558 -14.295 -11.241 1.00 98.19 184 ALA A C 1
ATOM 1413 O O . ALA A 1 184 ? 3.772 -14.172 -10.034 1.00 98.19 184 ALA A O 1
ATOM 1414 N N . VAL A 1 185 ? 2.891 -13.377 -11.941 1.00 98.62 185 VAL A N 1
ATOM 1415 C CA . VAL A 1 185 ? 2.428 -12.113 -11.361 1.00 98.62 185 VAL A CA 1
ATOM 1416 C C . VAL A 1 185 ? 0.936 -11.955 -11.597 1.00 98.62 185 VAL A C 1
ATOM 1418 O O . VAL A 1 185 ? 0.476 -12.053 -12.732 1.00 98.62 185 VAL A O 1
ATOM 1421 N N . ALA A 1 186 ? 0.179 -11.663 -10.543 1.00 98.56 186 ALA A N 1
ATOM 1422 C CA . ALA A 1 186 ? -1.230 -11.308 -10.640 1.00 98.56 186 ALA A CA 1
ATOM 1423 C C . ALA A 1 186 ? -1.480 -9.893 -10.115 1.00 98.56 186 ALA A C 1
ATOM 1425 O O . ALA A 1 186 ? -1.099 -9.560 -8.994 1.00 98.56 186 ALA A O 1
ATOM 1426 N N . LEU A 1 187 ? -2.164 -9.080 -10.921 1.00 98.69 187 LEU A N 1
ATOM 1427 C CA . LEU A 1 187 ? -2.754 -7.807 -10.521 1.00 98.69 187 LEU A CA 1
ATOM 1428 C C . LEU A 1 187 ? -4.259 -8.010 -10.336 1.00 98.69 187 LEU A C 1
ATOM 1430 O O . LEU A 1 187 ? -4.991 -8.204 -11.307 1.00 98.69 187 LEU A O 1
ATOM 1434 N N . PHE A 1 188 ? -4.718 -7.950 -9.092 1.00 98.44 188 PHE A N 1
ATOM 1435 C CA . PHE A 1 188 ? -6.131 -7.943 -8.753 1.00 98.44 188 PHE A CA 1
ATOM 1436 C C . PHE A 1 188 ? -6.653 -6.504 -8.709 1.00 98.44 188 PHE A C 1
ATOM 1438 O O . PHE A 1 188 ? -6.144 -5.669 -7.958 1.00 98.44 188 PHE A O 1
ATOM 1445 N N . LEU A 1 189 ? -7.685 -6.221 -9.498 1.00 97.88 189 LEU A N 1
ATOM 1446 C CA . LEU A 1 189 ? -8.403 -4.952 -9.496 1.00 97.88 189 LEU A CA 1
ATOM 1447 C C . LEU A 1 189 ? -9.693 -5.120 -8.683 1.00 97.88 189 LEU A C 1
ATOM 1449 O O . LEU A 1 189 ? -10.569 -5.871 -9.122 1.00 97.88 189 LEU A O 1
ATOM 1453 N N . PRO A 1 190 ? -9.808 -4.480 -7.504 1.00 94.75 190 PRO A N 1
ATOM 1454 C CA . PRO A 1 190 ? -11.005 -4.582 -6.677 1.00 94.75 190 PRO A CA 1
ATOM 1455 C C . PRO A 1 190 ? -12.185 -3.831 -7.296 1.00 94.75 190 PRO A C 1
ATOM 1457 O O . PRO A 1 190 ? -12.016 -3.050 -8.237 1.00 94.75 190 PRO A O 1
ATOM 1460 N N . GLU A 1 191 ? -13.375 -4.050 -6.734 1.00 93.06 191 GLU A N 1
ATOM 1461 C CA . GLU A 1 191 ? -14.573 -3.277 -7.061 1.00 93.06 191 GLU A CA 1
ATOM 1462 C C . GLU A 1 191 ? -14.281 -1.770 -7.107 1.00 93.06 191 GLU A C 1
ATOM 1464 O O . GLU A 1 191 ? -13.574 -1.216 -6.259 1.00 93.06 191 GLU A O 1
ATOM 1469 N N . GLY A 1 192 ? -14.805 -1.110 -8.139 1.00 94.00 192 GLY A N 1
ATOM 1470 C CA . GLY A 1 192 ? -14.591 0.314 -8.378 1.00 94.00 192 GLY A CA 1
ATOM 1471 C C . GLY A 1 192 ? -13.382 0.601 -9.269 1.00 94.00 192 GLY A C 1
ATOM 1472 O O . GLY A 1 192 ? -13.329 1.666 -9.878 1.00 94.00 192 GLY A O 1
ATOM 1473 N N . PHE A 1 193 ? -12.460 -0.352 -9.417 1.00 96.25 193 PHE A N 1
ATOM 1474 C CA . PHE A 1 193 ? -11.295 -0.274 -10.313 1.00 96.25 193 PHE A CA 1
ATOM 1475 C C . PHE A 1 193 ? -11.245 -1.435 -11.315 1.00 96.25 193 PHE A C 1
ATOM 1477 O O . PHE A 1 193 ? -10.399 -1.472 -12.206 1.00 96.25 193 PHE A O 1
ATOM 1484 N N . ASP A 1 194 ? -12.162 -2.388 -11.197 1.00 96.81 194 ASP A N 1
ATOM 1485 C CA . ASP A 1 194 ? -12.257 -3.618 -11.977 1.00 96.81 194 ASP A CA 1
ATOM 1486 C C . ASP A 1 194 ? -12.520 -3.389 -13.470 1.00 96.81 194 ASP A C 1
ATOM 1488 O O . ASP A 1 194 ? -12.218 -4.262 -14.285 1.00 96.81 194 ASP A O 1
A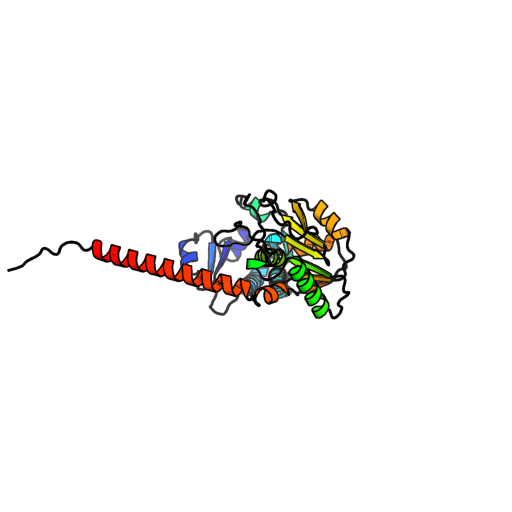TOM 1492 N N . LEU A 1 195 ? -12.977 -2.193 -13.851 1.00 97.00 195 LEU A N 1
ATOM 1493 C CA . LEU A 1 195 ? -13.138 -1.772 -15.244 1.00 97.00 195 LEU A CA 1
ATOM 1494 C C . LEU A 1 195 ? -11.945 -0.995 -15.819 1.00 97.00 195 LEU A C 1
ATOM 1496 O O . LEU A 1 195 ? -11.940 -0.702 -17.014 1.00 97.00 195 LEU A O 1
ATOM 1500 N N . CYS A 1 196 ? -10.914 -0.685 -15.027 1.00 97.69 196 CYS A N 1
ATOM 1501 C CA . CYS A 1 196 ? -9.720 -0.003 -15.528 1.00 97.69 196 CYS A CA 1
ATOM 1502 C C . CYS A 1 196 ? -9.040 -0.827 -16.640 1.00 97.69 196 CYS A C 1
ATOM 1504 O O . CYS A 1 196 ? -8.661 -1.985 -16.408 1.00 97.69 196 CYS A O 1
ATOM 1506 N N . PRO A 1 197 ? -8.833 -0.268 -17.846 1.00 98.06 197 PRO A N 1
ATOM 1507 C CA . PRO A 1 197 ? -8.009 -0.915 -18.862 1.00 98.06 197 PRO A CA 1
ATOM 1508 C C . PRO A 1 197 ? -6.584 -1.124 -18.337 1.00 98.06 197 PRO A C 1
ATOM 1510 O O . PRO A 1 197 ? -6.035 -0.231 -17.696 1.00 98.06 197 PRO A O 1
ATOM 1513 N N . VAL A 1 198 ? -5.979 -2.281 -18.614 1.00 98.38 198 VAL A N 1
ATOM 1514 C CA . VAL A 1 198 ? -4.579 -2.564 -18.258 1.00 98.38 198 VAL A CA 1
ATOM 1515 C C . VAL A 1 198 ? -3.793 -2.749 -19.546 1.00 98.38 198 VAL A C 1
ATOM 1517 O O . VAL A 1 198 ? -4.068 -3.674 -20.303 1.00 98.38 198 VAL A O 1
ATOM 1520 N N . GLN A 1 199 ? -2.860 -1.838 -19.793 1.00 97.88 199 GLN A N 1
ATOM 1521 C CA . GLN A 1 199 ? -2.019 -1.743 -20.984 1.00 97.88 199 GLN A CA 1
ATOM 1522 C C . GLN A 1 199 ? -0.565 -1.987 -20.565 1.00 97.88 199 GLN A C 1
ATOM 1524 O O . GLN A 1 199 ? 0.239 -1.057 -20.471 1.00 97.88 199 GLN A O 1
ATOM 1529 N N . VAL A 1 200 ? -0.277 -3.238 -20.202 1.00 97.94 200 VAL A N 1
ATOM 1530 C CA . VAL A 1 200 ? 1.042 -3.707 -19.759 1.00 97.94 200 VAL A CA 1
ATOM 1531 C C . VAL A 1 200 ? 1.365 -4.961 -20.559 1.00 97.94 200 VAL A C 1
ATOM 1533 O O . VAL A 1 200 ? 0.986 -6.068 -20.180 1.00 97.94 200 VAL A O 1
ATOM 1536 N N . ASP A 1 201 ? 2.022 -4.760 -21.697 1.00 95.19 201 ASP A N 1
ATOM 1537 C CA . ASP A 1 201 ? 2.215 -5.801 -22.709 1.00 95.19 201 ASP A CA 1
ATOM 1538 C C . ASP A 1 201 ? 3.614 -6.425 -22.639 1.00 95.19 201 ASP A C 1
ATOM 1540 O O . ASP A 1 201 ? 3.821 -7.541 -23.121 1.00 95.19 201 ASP A O 1
ATOM 1544 N N . SER A 1 202 ? 4.590 -5.748 -22.018 1.00 97.12 202 SER A N 1
ATOM 1545 C CA . SER A 1 202 ? 5.975 -6.240 -21.981 1.00 97.12 202 SER A CA 1
ATOM 1546 C C . SER A 1 202 ? 6.197 -7.432 -21.048 1.00 97.12 202 SER A C 1
ATOM 1548 O O . SER A 1 202 ? 7.271 -8.038 -21.075 1.00 97.12 202 SER A O 1
ATOM 1550 N N . TYR A 1 203 ? 5.197 -7.790 -20.236 1.00 98.19 203 TYR A N 1
ATOM 1551 C CA . TYR A 1 203 ? 5.278 -8.893 -19.284 1.00 98.19 203 TYR A CA 1
ATOM 1552 C C . TYR A 1 203 ? 4.124 -9.895 -19.464 1.00 98.19 203 TYR A C 1
ATOM 1554 O O . TYR A 1 203 ? 3.130 -9.838 -18.740 1.00 98.19 203 TYR A O 1
ATOM 1562 N N . PRO A 1 204 ? 4.251 -10.860 -20.397 1.00 96.50 204 PRO A N 1
ATOM 1563 C CA . PRO A 1 204 ? 3.184 -11.811 -20.733 1.00 96.50 204 PRO A CA 1
ATOM 1564 C C . PRO A 1 204 ? 2.709 -12.707 -19.577 1.00 96.50 204 PRO A C 1
ATOM 1566 O O . PRO A 1 204 ? 1.624 -13.287 -19.649 1.00 96.50 204 PRO A O 1
ATOM 1569 N N . ALA A 1 205 ? 3.520 -12.847 -18.523 1.00 96.38 205 ALA A N 1
ATOM 1570 C CA . ALA A 1 205 ? 3.174 -13.607 -17.325 1.00 96.38 205 ALA A CA 1
ATOM 1571 C C . ALA A 1 205 ? 2.221 -12.850 -16.378 1.00 96.38 205 ALA A C 1
ATOM 1573 O O . ALA A 1 205 ? 1.684 -13.459 -15.452 1.00 96.38 205 ALA A O 1
ATOM 1574 N N . LEU A 1 206 ? 1.972 -11.553 -16.616 1.00 98.50 206 LEU A N 1
ATOM 1575 C CA . LEU A 1 206 ? 0.999 -10.776 -15.854 1.00 98.50 206 LEU A CA 1
ATOM 1576 C C . LEU A 1 206 ? -0.422 -11.302 -16.097 1.00 98.50 206 LEU A C 1
ATOM 1578 O O . LEU A 1 206 ? -0.937 -11.308 -17.217 1.00 98.50 206 LEU A O 1
ATOM 1582 N N . ARG A 1 207 ? -1.095 -11.696 -15.019 1.00 98.44 207 ARG A N 1
ATOM 1583 C CA . ARG A 1 207 ? -2.523 -12.015 -14.996 1.00 98.44 207 ARG A CA 1
ATOM 1584 C C . ARG A 1 207 ? -3.292 -10.861 -14.369 1.00 98.44 207 ARG A C 1
ATOM 1586 O O . ARG A 1 207 ? -3.022 -10.473 -13.239 1.00 98.44 207 ARG A O 1
ATOM 1593 N N . VAL A 1 208 ? -4.271 -10.323 -15.088 1.00 98.56 208 VAL A N 1
ATOM 1594 C CA . VAL A 1 208 ? -5.186 -9.306 -14.553 1.00 98.56 208 VAL A CA 1
ATOM 1595 C C . VAL A 1 208 ? -6.467 -9.995 -14.103 1.00 98.56 208 VAL A C 1
ATOM 1597 O O . VAL A 1 208 ? -7.156 -10.609 -14.917 1.00 98.56 208 VAL A O 1
ATOM 1600 N N . ILE A 1 209 ? -6.783 -9.893 -12.816 1.00 98.50 209 ILE A N 1
ATOM 1601 C CA . ILE A 1 209 ? -7.977 -10.480 -12.199 1.00 98.50 209 ILE A CA 1
ATOM 1602 C C . ILE A 1 209 ? -8.892 -9.331 -11.777 1.00 98.50 209 ILE A C 1
ATOM 1604 O O . ILE A 1 209 ? -8.449 -8.405 -11.104 1.00 98.50 209 ILE A O 1
ATOM 1608 N N . ARG A 1 210 ? -10.157 -9.350 -12.201 1.00 98.12 210 ARG A N 1
ATOM 1609 C CA . ARG A 1 210 ? -11.085 -8.215 -12.059 1.00 98.12 210 ARG A CA 1
ATOM 1610 C C . ARG A 1 210 ? -12.214 -8.584 -11.111 1.00 98.12 210 ARG A C 1
ATOM 1612 O O . ARG A 1 210 ? -13.104 -9.325 -11.510 1.00 98.12 210 ARG A O 1
ATOM 1619 N N . ASN A 1 211 ? -12.130 -8.103 -9.873 1.00 96.00 211 ASN A N 1
ATOM 1620 C CA . ASN A 1 211 ? -13.108 -8.314 -8.803 1.00 96.00 211 ASN A CA 1
ATOM 1621 C C . ASN A 1 211 ? -13.622 -9.766 -8.675 1.00 96.00 211 ASN A C 1
ATOM 1623 O O . ASN A 1 211 ? -14.785 -10.001 -8.366 1.00 96.00 211 ASN A O 1
ATOM 1627 N N . ASP A 1 212 ? -12.760 -10.753 -8.937 1.00 96.81 212 ASP A N 1
ATOM 1628 C CA . ASP A 1 212 ? -13.091 -12.180 -8.873 1.00 96.81 212 ASP A CA 1
ATOM 1629 C C . ASP A 1 212 ? -12.164 -12.859 -7.864 1.00 96.81 212 ASP A C 1
ATOM 1631 O O . ASP A 1 212 ? -11.060 -13.312 -8.188 1.00 96.81 212 ASP A O 1
ATOM 1635 N N . ALA A 1 213 ? -12.605 -12.880 -6.605 1.00 93.31 213 ALA A N 1
ATOM 1636 C CA . ALA A 1 213 ? -11.858 -13.494 -5.512 1.00 93.31 213 ALA A CA 1
ATOM 1637 C C . ALA A 1 213 ? -11.622 -14.995 -5.751 1.00 93.31 213 ALA A C 1
ATOM 1639 O O . ALA A 1 213 ? -10.545 -15.501 -5.451 1.00 93.31 213 ALA A O 1
ATOM 1640 N N . ALA A 1 214 ? -12.574 -15.698 -6.372 1.00 95.75 214 ALA A N 1
ATOM 1641 C CA . ALA A 1 214 ? -12.427 -17.118 -6.666 1.00 95.75 214 ALA A CA 1
ATOM 1642 C C . ALA A 1 214 ? -11.368 -17.365 -7.755 1.00 95.75 214 ALA A C 1
ATOM 1644 O O . ALA A 1 214 ? -10.631 -18.349 -7.691 1.00 95.75 214 ALA A O 1
ATOM 1645 N N . ALA A 1 215 ? -11.259 -16.491 -8.762 1.00 97.56 215 ALA A N 1
ATOM 1646 C CA . ALA A 1 215 ? -10.167 -16.547 -9.737 1.00 97.56 215 ALA A CA 1
ATOM 1647 C C . ALA A 1 215 ? -8.808 -16.265 -9.098 1.00 97.56 215 ALA A C 1
ATOM 1649 O O . ALA A 1 215 ? -7.837 -16.937 -9.448 1.00 97.56 215 ALA A O 1
ATOM 1650 N N . LEU A 1 216 ? -8.743 -15.320 -8.157 1.00 97.00 216 LEU A N 1
ATOM 1651 C CA . LEU A 1 216 ? -7.529 -15.066 -7.386 1.00 97.00 216 LEU A CA 1
ATOM 1652 C C . LEU A 1 216 ? -7.124 -16.299 -6.571 1.00 97.00 216 LEU A C 1
ATOM 1654 O O . LEU A 1 216 ? -5.984 -16.739 -6.681 1.00 97.00 216 LEU A O 1
ATOM 1658 N N . GLU A 1 217 ? -8.050 -16.911 -5.832 1.00 96.31 217 GLU A N 1
ATOM 1659 C CA . GLU A 1 217 ? -7.784 -18.142 -5.077 1.00 96.31 217 GLU A CA 1
ATOM 1660 C C . GLU A 1 217 ? -7.294 -19.273 -5.994 1.00 96.31 217 GLU A C 1
ATOM 1662 O O . GLU A 1 217 ? -6.284 -19.907 -5.696 1.00 96.31 217 GLU A O 1
ATOM 1667 N N . ARG A 1 218 ? -7.930 -19.478 -7.159 1.00 97.25 218 ARG A N 1
ATOM 1668 C CA . ARG A 1 218 ? -7.482 -20.467 -8.161 1.00 97.25 218 ARG A CA 1
ATOM 1669 C C . ARG A 1 218 ? -6.101 -20.165 -8.741 1.00 97.25 218 ARG A C 1
ATOM 1671 O O . ARG A 1 218 ? -5.400 -21.098 -9.123 1.00 97.25 218 ARG A O 1
ATOM 1678 N N . PHE A 1 219 ? -5.729 -18.894 -8.881 1.00 97.62 219 PHE A N 1
ATOM 1679 C CA . PHE A 1 219 ? -4.385 -18.510 -9.311 1.00 97.62 219 PHE A CA 1
ATOM 1680 C C . PHE A 1 219 ? -3.360 -18.852 -8.227 1.00 97.62 219 PHE A C 1
ATOM 1682 O O . PHE A 1 219 ? -2.382 -19.537 -8.509 1.00 97.62 219 PHE A O 1
ATOM 1689 N N . LEU A 1 220 ? -3.613 -18.437 -6.984 1.00 97.50 220 LEU A N 1
ATOM 1690 C CA . LEU A 1 220 ? -2.699 -18.649 -5.859 1.00 97.50 220 LEU A CA 1
ATOM 1691 C C . LEU A 1 220 ? -2.547 -20.140 -5.505 1.00 97.50 220 LEU A C 1
ATOM 1693 O O . LEU A 1 220 ? -1.441 -20.591 -5.223 1.00 97.50 220 LEU A O 1
ATOM 1697 N N . ALA A 1 221 ? -3.619 -20.931 -5.603 1.00 97.25 221 ALA A N 1
ATOM 1698 C CA . ALA A 1 221 ? -3.617 -22.364 -5.292 1.00 97.25 221 ALA A CA 1
ATOM 1699 C C . ALA A 1 221 ? -2.753 -23.223 -6.240 1.00 97.25 221 ALA A C 1
ATOM 1701 O O . ALA A 1 221 ? -2.569 -24.412 -5.992 1.00 97.25 221 ALA A O 1
ATOM 1702 N N . GLN A 1 222 ? -2.226 -22.650 -7.327 1.00 97.31 222 GLN A N 1
ATOM 1703 C CA . GLN A 1 222 ? -1.286 -23.334 -8.226 1.00 97.31 222 GLN A CA 1
ATOM 1704 C C . GLN A 1 222 ? 0.114 -23.469 -7.623 1.00 97.31 222 GLN A C 1
ATOM 1706 O O . GLN A 1 222 ? 0.929 -24.233 -8.141 1.00 97.31 222 GLN A O 1
ATOM 1711 N N . PHE A 1 223 ? 0.399 -22.720 -6.558 1.00 97.69 223 PHE A N 1
ATOM 1712 C CA . PHE A 1 223 ? 1.719 -22.633 -5.957 1.00 97.69 223 PHE A CA 1
ATOM 1713 C C . PHE A 1 223 ? 1.714 -23.227 -4.553 1.00 97.69 223 PHE A C 1
ATOM 1715 O O . PHE A 1 223 ? 0.823 -22.954 -3.748 1.00 97.69 223 PHE A O 1
ATOM 1722 N N . ASP A 1 224 ? 2.755 -23.998 -4.264 1.00 96.38 224 ASP A N 1
ATOM 1723 C CA . ASP A 1 224 ? 3.117 -24.401 -2.910 1.00 96.38 224 ASP A CA 1
ATOM 1724 C C . ASP A 1 224 ? 4.016 -23.311 -2.316 1.00 96.38 224 ASP A C 1
ATOM 1726 O O . ASP A 1 224 ? 5.071 -23.023 -2.883 1.00 96.38 224 ASP A O 1
ATOM 1730 N N . ILE A 1 225 ? 3.577 -22.666 -1.234 1.00 98.06 225 ILE A N 1
ATOM 1731 C CA . ILE A 1 225 ? 4.235 -21.499 -0.635 1.00 98.06 225 ILE A CA 1
ATOM 1732 C C . ILE A 1 225 ? 4.486 -21.747 0.848 1.00 98.06 225 ILE A C 1
ATOM 1734 O O . ILE A 1 225 ? 3.577 -22.069 1.608 1.00 98.06 225 ILE A O 1
ATOM 1738 N N . GLU A 1 226 ? 5.726 -21.515 1.266 1.00 98.06 226 GLU A N 1
ATOM 1739 C CA . GLU A 1 226 ? 6.177 -21.642 2.653 1.00 98.06 226 GLU A CA 1
ATOM 1740 C C . GLU A 1 226 ? 6.269 -20.274 3.343 1.00 98.06 226 GLU A C 1
ATOM 1742 O O . GLU A 1 226 ? 6.107 -20.178 4.563 1.00 98.06 226 GLU A O 1
ATOM 1747 N N . TYR A 1 227 ? 6.491 -19.205 2.568 1.00 98.56 227 TYR A N 1
ATOM 1748 C CA . TYR A 1 227 ? 6.686 -17.847 3.071 1.00 98.56 227 TYR A CA 1
ATOM 1749 C C . TYR A 1 227 ? 5.845 -16.827 2.307 1.00 98.56 227 TYR A C 1
ATOM 1751 O O . TYR A 1 227 ? 5.857 -16.777 1.082 1.00 98.56 227 TYR A O 1
ATOM 1759 N N . VAL A 1 228 ? 5.162 -15.953 3.036 1.00 98.50 228 VAL A N 1
ATOM 1760 C CA . VAL A 1 228 ? 4.407 -14.832 2.472 1.00 98.50 228 VAL A CA 1
ATOM 1761 C C . VAL A 1 228 ? 5.050 -13.533 2.945 1.00 98.50 228 VAL A C 1
ATOM 1763 O O . VAL A 1 228 ? 4.933 -13.161 4.113 1.00 98.50 228 VAL A O 1
ATOM 1766 N N . CYS A 1 229 ? 5.744 -12.850 2.041 1.00 98.50 229 CYS A N 1
ATOM 1767 C CA . CYS A 1 229 ? 6.520 -11.644 2.307 1.00 98.50 229 CYS A CA 1
ATOM 1768 C C . CYS A 1 229 ? 5.739 -10.383 1.927 1.00 98.50 229 CYS A C 1
ATOM 1770 O O . CYS A 1 229 ? 5.223 -10.264 0.815 1.00 98.50 229 CYS A O 1
ATOM 1772 N N . TYR A 1 230 ? 5.660 -9.429 2.848 1.00 98.31 230 TYR A N 1
ATOM 1773 C CA . TYR A 1 230 ? 5.079 -8.108 2.613 1.00 98.31 230 TYR A CA 1
ATOM 1774 C C . TYR A 1 230 ? 5.475 -7.147 3.731 1.00 98.31 230 TYR A C 1
ATOM 1776 O O . TYR A 1 230 ? 5.894 -7.579 4.798 1.00 98.31 230 TYR A O 1
ATOM 1784 N N . GLY A 1 231 ? 5.317 -5.841 3.512 1.00 97.94 231 GLY A N 1
ATOM 1785 C CA . GLY A 1 231 ? 5.573 -4.840 4.551 1.00 97.9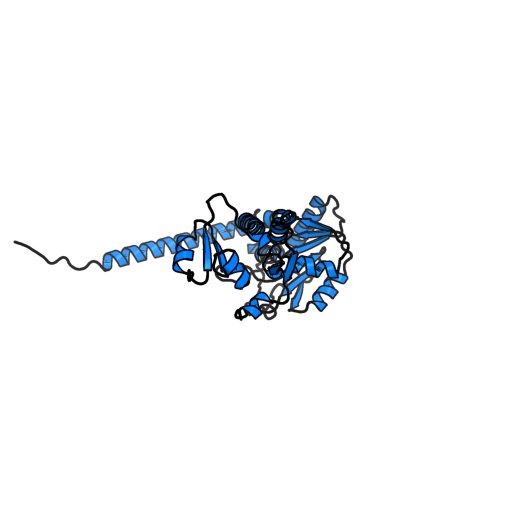4 231 GLY A CA 1
ATOM 1786 C C . GLY A 1 231 ? 4.374 -4.710 5.485 1.00 97.94 231 GLY A C 1
ATOM 1787 O O . GLY A 1 231 ? 3.301 -4.290 5.041 1.00 97.94 231 GLY A O 1
ATOM 1788 N N . PHE A 1 232 ? 4.533 -5.036 6.766 1.00 97.69 232 PHE A N 1
ATOM 1789 C CA . PHE A 1 232 ? 3.431 -5.040 7.738 1.00 97.69 232 PHE A CA 1
ATOM 1790 C C . PHE A 1 232 ? 2.841 -3.643 7.959 1.00 97.69 232 PHE A C 1
ATOM 1792 O O . PHE A 1 232 ? 1.649 -3.519 8.240 1.00 97.69 232 PHE A O 1
ATOM 1799 N N . GLU A 1 233 ? 3.650 -2.597 7.800 1.00 96.19 233 GLU A N 1
ATOM 1800 C CA . GLU A 1 233 ? 3.208 -1.202 7.888 1.00 96.19 233 GLU A CA 1
ATOM 1801 C C . GLU A 1 233 ? 2.392 -0.747 6.672 1.00 96.19 233 GLU A C 1
ATOM 1803 O O . GLU A 1 233 ? 1.490 0.079 6.808 1.00 96.19 233 GLU A O 1
ATOM 1808 N N . ALA A 1 234 ? 2.683 -1.290 5.488 1.00 95.38 234 ALA A N 1
ATOM 1809 C CA . ALA A 1 234 ? 2.112 -0.827 4.223 1.00 95.38 234 ALA A CA 1
ATOM 1810 C C . ALA A 1 234 ? 0.883 -1.631 3.779 1.00 95.38 234 ALA A C 1
ATOM 1812 O O . ALA A 1 234 ? 0.023 -1.106 3.071 1.00 95.38 234 ALA A O 1
ATOM 1813 N N . VAL A 1 235 ? 0.804 -2.907 4.164 1.00 97.00 235 VAL A N 1
ATOM 1814 C CA . VAL A 1 235 ? -0.253 -3.813 3.713 1.00 97.00 235 VAL A CA 1
ATOM 1815 C C . VAL A 1 235 ? -1.413 -3.857 4.699 1.00 97.00 235 VAL A C 1
ATOM 1817 O O . VAL A 1 235 ? -1.216 -4.060 5.899 1.00 97.00 235 VAL A O 1
ATOM 1820 N N . ASN A 1 236 ? -2.631 -3.683 4.177 1.00 95.44 236 ASN A N 1
ATOM 1821 C CA . ASN A 1 236 ? -3.862 -3.779 4.955 1.00 95.44 236 ASN A CA 1
ATOM 1822 C C . ASN A 1 236 ? -4.114 -5.209 5.464 1.00 95.44 236 ASN A C 1
ATOM 1824 O O . ASN A 1 236 ? -3.570 -6.172 4.934 1.00 95.44 236 ASN A O 1
ATOM 1828 N N . CYS A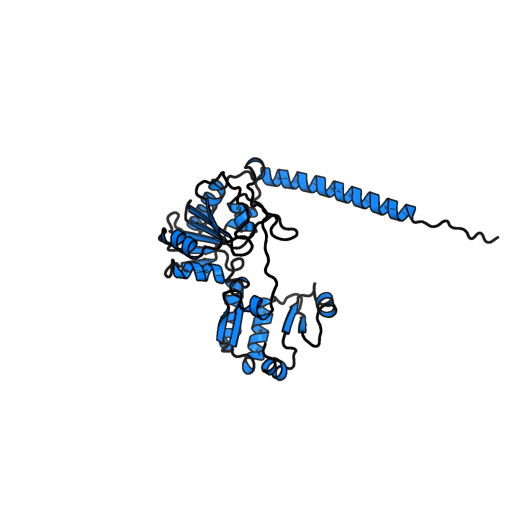 1 237 ? -4.932 -5.368 6.501 1.00 95.00 237 CYS A N 1
ATOM 1829 C CA . CYS A 1 237 ? -5.195 -6.676 7.106 1.00 95.00 237 CYS A CA 1
ATOM 1830 C C . CYS A 1 237 ? -5.989 -7.622 6.192 1.00 95.00 237 CYS A C 1
ATOM 1832 O O . CYS A 1 237 ? -5.826 -8.835 6.302 1.00 95.00 237 CYS A O 1
ATOM 1834 N N . ALA A 1 238 ? -6.806 -7.091 5.277 1.00 92.56 238 ALA A N 1
ATOM 1835 C CA . ALA A 1 238 ? -7.648 -7.906 4.399 1.00 92.56 238 ALA A CA 1
ATOM 1836 C C . ALA A 1 238 ? -6.829 -8.795 3.446 1.00 92.56 238 ALA A C 1
ATOM 1838 O O . ALA A 1 238 ? -7.185 -9.949 3.210 1.00 92.56 238 ALA A O 1
ATOM 1839 N N . LEU A 1 239 ? -5.710 -8.285 2.927 1.00 93.31 239 LEU A N 1
ATOM 1840 C CA . LEU A 1 239 ? -4.871 -9.003 1.967 1.00 93.31 239 LEU A CA 1
ATOM 1841 C C . LEU A 1 239 ? -4.224 -10.290 2.536 1.00 93.31 239 LEU A C 1
ATOM 1843 O O . LEU A 1 239 ? -4.420 -11.358 1.951 1.00 93.31 239 LEU A O 1
ATOM 1847 N N . PRO A 1 240 ? -3.500 -10.262 3.675 1.00 93.44 240 PRO A N 1
ATOM 1848 C CA . PRO A 1 240 ? -2.964 -11.470 4.291 1.00 93.44 240 PRO A CA 1
ATOM 1849 C C . PRO A 1 240 ? -4.062 -12.418 4.796 1.00 93.44 240 PRO A C 1
ATOM 1851 O O . PRO A 1 240 ? -3.841 -13.625 4.835 1.00 93.44 240 PRO A O 1
ATOM 1854 N N . ASP A 1 241 ? -5.238 -11.913 5.177 1.00 90.44 241 ASP A N 1
ATOM 1855 C CA . ASP A 1 241 ? -6.361 -12.768 5.580 1.00 90.44 241 ASP A CA 1
ATOM 1856 C C . ASP A 1 241 ? -6.950 -13.540 4.384 1.00 90.44 241 ASP A C 1
ATOM 1858 O O . ASP A 1 241 ? -7.339 -14.699 4.539 1.00 90.44 241 ASP A O 1
ATOM 1862 N N . ALA A 1 242 ? -6.944 -12.952 3.182 1.00 89.12 242 ALA A N 1
ATOM 1863 C CA . ALA A 1 242 ? -7.339 -13.638 1.953 1.00 89.12 242 ALA A CA 1
ATOM 1864 C C . ALA A 1 242 ? -6.364 -14.769 1.584 1.00 89.12 242 ALA A C 1
ATOM 1866 O O . ALA A 1 242 ? -6.794 -15.890 1.318 1.00 89.12 242 ALA A O 1
ATOM 1867 N N . VAL A 1 243 ? -5.049 -14.520 1.628 1.00 94.44 243 VAL A N 1
ATOM 1868 C CA . VAL A 1 243 ? -4.056 -15.551 1.257 1.00 94.44 243 VAL A CA 1
ATOM 1869 C C . VAL A 1 243 ? -3.953 -16.680 2.282 1.00 94.44 243 VAL A C 1
ATOM 1871 O O . VAL A 1 243 ? -3.674 -17.807 1.889 1.00 94.44 243 VAL A O 1
ATOM 1874 N N . ARG A 1 244 ? -4.255 -16.439 3.569 1.00 94.25 244 ARG A N 1
ATOM 1875 C CA . ARG A 1 244 ? -4.321 -17.500 4.599 1.00 94.25 244 ARG A CA 1
ATOM 1876 C C . ARG A 1 244 ? -5.340 -18.591 4.284 1.00 94.25 244 ARG A C 1
ATOM 1878 O O . ARG A 1 244 ? -5.190 -19.709 4.760 1.00 94.25 244 ARG A O 1
ATOM 1885 N N . ARG A 1 245 ? -6.377 -18.283 3.498 1.00 90.62 245 ARG A N 1
ATOM 1886 C CA . ARG A 1 245 ? -7.357 -19.286 3.049 1.00 90.62 245 ARG A CA 1
ATOM 1887 C C . ARG A 1 245 ? -6.762 -20.264 2.037 1.00 90.62 245 ARG A C 1
ATOM 1889 O O . ARG A 1 245 ? -7.241 -21.387 1.939 1.00 90.62 245 ARG A O 1
ATOM 1896 N N . VAL A 1 246 ? -5.736 -19.833 1.304 1.00 95.88 246 VAL A N 1
ATOM 1897 C CA . VAL A 1 246 ? -5.057 -20.621 0.266 1.00 95.88 246 VAL A CA 1
ATOM 1898 C C . VAL A 1 246 ? -3.797 -21.289 0.819 1.00 95.88 246 VAL A C 1
ATOM 1900 O O . VAL A 1 246 ? -3.566 -22.467 0.566 1.00 95.88 246 VAL A O 1
ATOM 1903 N N . TRP A 1 247 ? -3.012 -20.558 1.610 1.00 97.38 247 TRP A N 1
ATOM 1904 C CA . TRP A 1 247 ? -1.760 -21.019 2.212 1.00 97.38 247 TRP A CA 1
ATOM 1905 C C . TRP A 1 247 ? -1.823 -20.912 3.746 1.00 97.38 247 TRP A C 1
ATOM 1907 O O . TRP A 1 247 ? -1.193 -20.027 4.329 1.00 97.38 247 TRP A O 1
ATOM 1917 N N . PRO A 1 248 ? -2.603 -21.776 4.424 1.00 96.50 248 PRO A N 1
ATOM 1918 C CA . PRO A 1 248 ? -2.835 -21.672 5.868 1.00 96.50 248 PRO A CA 1
ATOM 1919 C C . PRO A 1 248 ? -1.569 -21.874 6.712 1.00 96.50 248 PRO A C 1
ATOM 1921 O O . PRO A 1 248 ? -1.454 -21.282 7.784 1.00 96.50 248 PRO A O 1
ATOM 1924 N N . ASP A 1 249 ? -0.619 -22.670 6.218 1.00 96.88 249 ASP A N 1
ATOM 1925 C CA . ASP A 1 249 ? 0.613 -23.023 6.934 1.00 96.88 249 ASP A CA 1
ATOM 1926 C C . ASP A 1 249 ? 1.804 -22.111 6.589 1.00 96.88 249 ASP A C 1
ATOM 1928 O O . ASP A 1 249 ? 2.871 -22.217 7.203 1.00 96.88 249 ASP A O 1
ATOM 1932 N N . ALA A 1 250 ? 1.642 -21.198 5.624 1.00 97.88 250 ALA A N 1
ATOM 1933 C CA . ALA A 1 250 ? 2.723 -20.321 5.201 1.00 97.88 250 ALA A CA 1
ATOM 1934 C C . ALA A 1 250 ? 3.064 -19.284 6.280 1.00 97.88 250 ALA A C 1
ATOM 1936 O O . ALA A 1 250 ? 2.202 -18.664 6.912 1.00 97.88 250 ALA A O 1
ATOM 1937 N N . ARG A 1 251 ? 4.360 -19.050 6.480 1.00 97.94 251 ARG A N 1
ATOM 1938 C CA . ARG A 1 251 ? 4.864 -18.077 7.451 1.00 97.94 251 ARG A CA 1
ATOM 1939 C C . ARG A 1 251 ? 4.794 -16.676 6.862 1.00 97.94 251 ARG A C 1
ATOM 1941 O O . ARG A 1 251 ? 5.382 -16.402 5.823 1.00 97.94 251 ARG A O 1
ATOM 1948 N N . HIS A 1 252 ? 4.121 -15.766 7.556 1.00 97.94 252 HIS A N 1
ATOM 1949 C CA . HIS A 1 252 ? 4.074 -14.360 7.163 1.00 97.94 252 HIS A CA 1
ATOM 1950 C C . HIS A 1 252 ? 5.338 -13.641 7.649 1.00 97.94 252 HIS A C 1
ATOM 1952 O O . HIS A 1 252 ? 5.639 -13.669 8.843 1.00 97.94 252 HIS A O 1
ATOM 1958 N N . VAL A 1 253 ? 6.057 -12.992 6.736 1.00 98.06 253 VAL A N 1
ATOM 1959 C CA . VAL A 1 253 ? 7.347 -12.339 6.994 1.00 98.06 253 VAL A CA 1
ATOM 1960 C C . VAL A 1 253 ? 7.238 -10.852 6.671 1.00 98.06 253 VAL A C 1
ATOM 1962 O O . VAL A 1 253 ? 6.827 -10.490 5.568 1.00 98.06 253 VAL A O 1
ATOM 1965 N N . ASP A 1 254 ? 7.625 -10.003 7.626 1.00 98.06 254 ASP A N 1
ATOM 1966 C CA . ASP A 1 254 ? 7.679 -8.550 7.443 1.00 98.06 254 ASP A CA 1
ATOM 1967 C C . ASP A 1 254 ? 8.905 -8.161 6.609 1.00 98.06 254 ASP A C 1
ATOM 1969 O O . ASP A 1 254 ? 9.981 -7.855 7.126 1.00 98.06 254 ASP A O 1
ATOM 1973 N N . HIS A 1 255 ? 8.760 -8.261 5.291 1.00 97.75 255 HIS A N 1
ATOM 1974 C CA . HIS A 1 255 ? 9.817 -7.933 4.351 1.00 97.75 255 HIS A CA 1
ATOM 1975 C C . HIS A 1 255 ? 9.244 -7.398 3.040 1.00 97.75 255 HIS A C 1
ATOM 1977 O O . HIS A 1 255 ? 8.585 -8.114 2.285 1.00 97.75 255 HIS A O 1
ATOM 1983 N N . ASN A 1 256 ? 9.544 -6.132 2.747 1.00 97.56 256 ASN A N 1
ATOM 1984 C CA . ASN A 1 256 ? 9.251 -5.487 1.473 1.00 97.56 256 ASN A CA 1
ATOM 1985 C C . ASN A 1 256 ? 10.527 -4.851 0.896 1.00 97.56 256 ASN A C 1
ATOM 1987 O O . ASN A 1 256 ? 10.893 -3.743 1.292 1.00 97.56 256 ASN A O 1
ATOM 1991 N N . PRO A 1 257 ? 11.211 -5.500 -0.061 1.00 97.44 257 PRO A N 1
ATOM 1992 C CA . PRO A 1 257 ? 12.417 -4.930 -0.650 1.00 97.44 257 PRO A CA 1
ATOM 1993 C C . PRO A 1 257 ? 12.117 -3.828 -1.679 1.00 97.44 257 PRO A C 1
ATOM 1995 O O . PRO A 1 257 ? 13.046 -3.124 -2.092 1.00 97.44 257 PRO A O 1
ATOM 1998 N N . VAL A 1 258 ? 10.853 -3.664 -2.097 1.00 97.75 258 VAL A N 1
ATOM 1999 C CA . VAL A 1 258 ? 10.448 -2.755 -3.178 1.00 97.75 258 VAL A CA 1
ATOM 2000 C C . VAL A 1 258 ? 10.702 -1.301 -2.805 1.00 97.75 258 VAL A C 1
ATOM 2002 O O . VAL A 1 258 ? 11.134 -0.531 -3.656 1.00 97.75 258 VAL A O 1
ATOM 2005 N N . GLU A 1 259 ? 10.525 -0.912 -1.542 1.00 93.00 259 GLU A N 1
ATOM 2006 C CA . GLU A 1 259 ? 10.832 0.450 -1.089 1.00 93.00 259 GLU A CA 1
ATOM 2007 C C . GLU A 1 259 ? 12.305 0.809 -1.342 1.00 93.00 259 GLU A C 1
ATOM 2009 O O . GLU A 1 259 ? 12.610 1.830 -1.965 1.00 93.00 259 GLU A O 1
ATOM 2014 N N . ALA A 1 260 ? 13.228 -0.077 -0.960 1.00 95.62 260 ALA A N 1
ATOM 2015 C CA . ALA A 1 260 ? 14.655 0.114 -1.200 1.00 95.62 260 ALA A CA 1
ATOM 2016 C C . ALA A 1 260 ? 15.008 0.055 -2.698 1.00 95.62 260 ALA A C 1
ATOM 2018 O O . ALA A 1 260 ? 15.883 0.793 -3.154 1.00 95.62 260 ALA A O 1
ATOM 2019 N N . MET A 1 261 ? 14.336 -0.803 -3.478 1.00 97.12 261 MET A N 1
ATOM 2020 C CA . MET A 1 261 ? 14.483 -0.836 -4.942 1.00 97.12 261 MET A CA 1
ATOM 2021 C C . MET A 1 261 ? 14.059 0.498 -5.563 1.00 97.12 261 MET A C 1
ATOM 2023 O O . MET A 1 261 ? 14.778 1.062 -6.383 1.00 97.12 261 MET A O 1
ATOM 2027 N N . ARG A 1 262 ? 12.933 1.055 -5.108 1.00 94.81 262 ARG A N 1
ATOM 2028 C CA . ARG A 1 262 ? 12.426 2.358 -5.540 1.00 94.81 262 ARG A CA 1
ATOM 2029 C C . ARG A 1 262 ? 13.349 3.483 -5.125 1.00 94.81 262 ARG A C 1
ATOM 2031 O O . ARG A 1 262 ? 13.506 4.420 -5.901 1.00 94.81 262 ARG A O 1
ATOM 2038 N N . ALA A 1 263 ? 13.928 3.452 -3.929 1.00 95.50 263 ALA A N 1
ATOM 2039 C CA . ALA A 1 263 ? 14.812 4.510 -3.442 1.00 95.50 263 ALA A CA 1
ATOM 2040 C C . ALA A 1 263 ? 16.064 4.672 -4.326 1.00 95.50 263 ALA A C 1
ATOM 2042 O O . ALA A 1 263 ? 16.451 5.800 -4.641 1.00 95.50 263 ALA A O 1
ATOM 2043 N N . ALA A 1 264 ? 16.639 3.563 -4.797 1.00 94.31 264 ALA A N 1
ATOM 2044 C CA . ALA A 1 264 ? 17.789 3.553 -5.697 1.00 94.31 264 ALA A CA 1
ATOM 2045 C C . ALA A 1 264 ? 17.380 3.869 -7.151 1.00 94.31 264 ALA A C 1
ATOM 2047 O O . ALA A 1 264 ? 17.053 2.980 -7.934 1.00 94.31 264 ALA A O 1
ATOM 2048 N N . LYS A 1 265 ? 17.382 5.155 -7.527 1.00 96.38 265 LYS A N 1
ATOM 2049 C CA . LYS A 1 265 ? 16.996 5.584 -8.884 1.00 96.38 265 LYS A CA 1
ATOM 2050 C C . LYS A 1 265 ? 18.017 5.145 -9.936 1.00 96.38 265 LYS A C 1
ATOM 2052 O O . LYS A 1 265 ? 19.221 5.299 -9.741 1.00 96.38 265 LYS A O 1
ATOM 2057 N N . THR A 1 266 ? 17.522 4.690 -11.083 1.00 97.88 266 THR A N 1
ATOM 2058 C CA . THR A 1 266 ? 18.338 4.448 -12.280 1.00 97.88 266 THR A CA 1
ATOM 2059 C C . THR A 1 266 ? 18.806 5.771 -12.902 1.00 97.88 266 THR A C 1
ATOM 2061 O O . THR A 1 266 ? 18.188 6.819 -12.661 1.00 97.88 266 THR A O 1
ATOM 2064 N N . PRO A 1 267 ? 19.879 5.768 -13.714 1.00 98.31 267 PRO A N 1
ATOM 2065 C CA . PRO A 1 267 ? 20.302 6.951 -14.464 1.00 98.31 267 PRO A CA 1
ATOM 2066 C C . PRO A 1 267 ? 19.186 7.556 -15.328 1.00 98.31 267 PRO A C 1
ATOM 2068 O O . PRO A 1 267 ? 19.058 8.780 -15.380 1.00 98.31 267 PRO A O 1
ATOM 2071 N N . GLU A 1 268 ? 18.350 6.718 -15.944 1.00 98.38 268 GLU A N 1
ATOM 2072 C CA . GLU A 1 268 ? 17.198 7.115 -16.755 1.00 98.38 268 GLU A CA 1
ATOM 2073 C C . GLU A 1 268 ? 16.179 7.879 -15.905 1.00 98.38 268 GLU A C 1
ATOM 2075 O O . GLU A 1 268 ? 15.827 9.014 -16.236 1.00 98.38 268 GLU A O 1
ATOM 2080 N N . VAL A 1 269 ? 15.787 7.326 -14.749 1.00 97.75 269 VAL A N 1
ATOM 2081 C CA . VAL A 1 269 ? 14.849 7.983 -13.823 1.00 97.75 269 VAL A CA 1
ATOM 2082 C C . VAL A 1 269 ? 15.428 9.293 -13.284 1.00 97.75 269 VAL A C 1
ATOM 2084 O O . VAL A 1 269 ? 14.711 10.289 -13.184 1.00 97.75 269 VAL A O 1
ATOM 2087 N N . LEU A 1 270 ? 16.728 9.340 -12.976 1.00 98.31 270 LEU A N 1
ATOM 2088 C CA . LEU A 1 270 ? 17.397 10.580 -12.565 1.00 98.31 270 LEU A CA 1
ATOM 2089 C C . LEU A 1 270 ? 17.402 11.630 -13.683 1.00 98.31 270 LEU A C 1
ATOM 2091 O O . LEU A 1 270 ? 17.260 12.820 -13.400 1.00 98.31 270 LEU A O 1
ATOM 2095 N N . GLY A 1 271 ? 17.551 11.211 -14.941 1.00 98.19 271 GLY A N 1
ATOM 2096 C CA . GLY A 1 271 ? 17.396 12.080 -16.106 1.00 98.19 271 GLY A CA 1
ATOM 2097 C C . GLY A 1 271 ? 16.008 12.719 -16.154 1.00 98.19 271 GLY A C 1
ATOM 2098 O O . GLY A 1 271 ? 15.903 13.942 -16.240 1.00 98.19 271 GLY A O 1
ATOM 2099 N N . GLN A 1 272 ? 14.959 11.909 -15.982 1.00 97.12 272 GLN A N 1
ATOM 2100 C CA . GLN A 1 272 ? 13.571 12.385 -15.937 1.00 97.12 272 GLN A CA 1
ATOM 2101 C C . GLN A 1 272 ? 13.319 13.347 -14.773 1.00 97.12 272 GLN A C 1
ATOM 2103 O O . GLN A 1 272 ? 12.626 14.348 -14.937 1.00 97.12 272 GLN A O 1
ATOM 2108 N N . PHE A 1 273 ? 13.904 13.083 -13.600 1.00 97.31 273 PHE A N 1
ATOM 2109 C CA . PHE A 1 273 ? 13.799 13.984 -12.452 1.00 97.31 273 PHE A CA 1
ATOM 2110 C C . PHE A 1 273 ? 14.388 15.355 -12.784 1.00 97.31 273 PHE A C 1
ATOM 2112 O O . PHE A 1 273 ? 13.714 16.363 -12.597 1.00 97.31 273 PHE A O 1
ATOM 2119 N N . ARG A 1 274 ? 15.617 15.409 -13.312 1.00 98.38 274 ARG A N 1
ATOM 2120 C CA . ARG A 1 274 ? 16.277 16.682 -13.651 1.00 98.38 274 ARG A CA 1
ATOM 2121 C C . ARG A 1 274 ? 15.465 17.496 -14.658 1.00 98.38 274 ARG A C 1
ATOM 2123 O O . ARG A 1 274 ? 15.259 18.685 -14.432 1.00 98.38 274 ARG A O 1
ATOM 2130 N N . ASP A 1 275 ? 14.969 16.851 -15.711 1.00 97.81 275 ASP A N 1
ATOM 2131 C CA . ASP A 1 275 ? 14.101 17.485 -16.709 1.00 97.81 275 ASP A CA 1
ATOM 2132 C C . ASP A 1 275 ? 12.799 18.017 -16.082 1.00 97.81 275 ASP A C 1
ATOM 2134 O O . ASP A 1 275 ? 12.439 19.183 -16.256 1.00 97.81 275 ASP A O 1
ATOM 2138 N N . ALA A 1 276 ? 12.123 17.206 -15.261 1.00 97.19 276 ALA A N 1
ATOM 2139 C CA . ALA A 1 276 ? 10.897 17.616 -14.579 1.00 97.19 276 ALA A CA 1
ATOM 2140 C C . ALA A 1 276 ? 11.117 18.796 -13.616 1.00 97.19 276 ALA A C 1
ATOM 2142 O O . ALA A 1 276 ? 10.306 19.726 -13.596 1.00 97.19 276 ALA A O 1
ATOM 2143 N N . PHE A 1 277 ? 12.212 18.794 -12.849 1.00 98.06 277 PHE A N 1
ATOM 2144 C CA . PHE A 1 277 ? 12.567 19.904 -11.961 1.00 98.06 277 PHE A CA 1
ATOM 2145 C C . PHE A 1 277 ? 12.885 21.184 -12.739 1.00 98.06 277 PHE A C 1
ATOM 2147 O O . PHE A 1 277 ? 12.453 22.256 -12.312 1.00 98.06 277 PHE A O 1
ATOM 2154 N N . ALA A 1 278 ? 13.577 21.089 -13.879 1.00 98.12 278 ALA A N 1
ATOM 2155 C CA . ALA A 1 278 ? 13.856 22.244 -14.731 1.00 98.12 278 ALA A CA 1
ATOM 2156 C C . ALA A 1 278 ? 12.552 22.876 -15.245 1.00 98.12 278 ALA A C 1
ATOM 2158 O O . ALA A 1 278 ? 12.289 24.046 -14.966 1.00 98.12 278 ALA A O 1
ATOM 2159 N N . ARG A 1 279 ? 11.665 22.077 -15.860 1.00 98.12 279 ARG A N 1
ATOM 2160 C CA . ARG A 1 279 ? 10.358 22.560 -16.347 1.00 98.12 279 ARG A CA 1
ATOM 2161 C C . ARG A 1 279 ? 9.486 23.147 -15.237 1.00 98.12 279 ARG A C 1
ATOM 2163 O O . ARG A 1 279 ? 8.836 24.169 -15.436 1.00 98.12 279 ARG A O 1
ATOM 2170 N N . SER A 1 280 ? 9.465 22.505 -14.067 1.00 97.69 280 SER A N 1
ATOM 2171 C CA . SER A 1 280 ? 8.724 23.001 -12.901 1.00 97.69 280 SER A CA 1
ATOM 2172 C C . SER A 1 280 ? 9.266 24.348 -12.417 1.00 97.69 280 SER A C 1
ATOM 2174 O O . SER A 1 280 ? 8.495 25.271 -12.155 1.00 97.69 280 SER A O 1
ATOM 2176 N N . SER A 1 281 ? 10.592 24.499 -12.366 1.00 97.88 281 SER A N 1
ATOM 2177 C CA . SER A 1 281 ? 11.234 25.758 -11.966 1.00 97.88 281 SER A CA 1
ATOM 2178 C C . SER A 1 281 ? 10.882 26.898 -12.923 1.00 97.88 281 SER A C 1
ATOM 2180 O O . SER A 1 281 ? 10.563 28.000 -12.470 1.00 97.88 281 SER A O 1
ATOM 2182 N N . ASP A 1 282 ? 10.868 26.624 -14.229 1.00 98.00 282 ASP A N 1
ATOM 2183 C CA 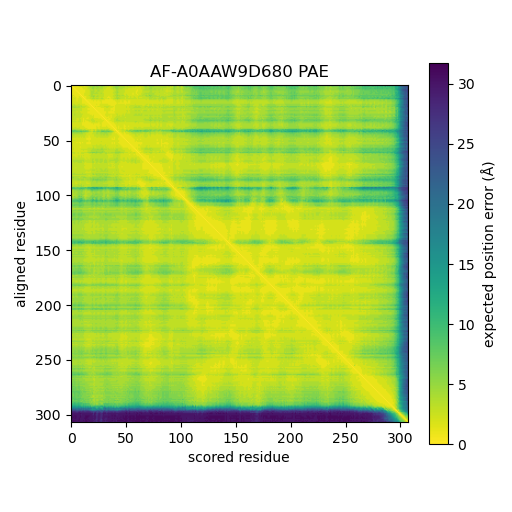. ASP A 1 282 ? 10.489 27.611 -15.241 1.00 98.00 282 ASP A CA 1
ATOM 2184 C C . ASP A 1 282 ? 9.028 28.050 -15.093 1.00 98.00 282 ASP A C 1
ATOM 2186 O O . ASP A 1 282 ? 8.742 29.253 -15.088 1.00 98.00 282 ASP A O 1
ATOM 2190 N N . ALA A 1 283 ? 8.116 27.095 -14.883 1.00 98.12 283 ALA A N 1
ATOM 2191 C CA . ALA A 1 283 ? 6.697 27.371 -14.664 1.00 98.12 283 ALA A CA 1
ATOM 2192 C C . ALA A 1 283 ? 6.458 28.207 -13.394 1.00 98.12 283 ALA A C 1
ATOM 2194 O O . ALA A 1 283 ? 5.683 29.166 -13.409 1.00 98.12 283 ALA A O 1
ATOM 2195 N N . ILE A 1 284 ? 7.164 27.899 -12.299 1.00 97.69 284 ILE A N 1
ATOM 2196 C CA . ILE A 1 284 ? 7.107 28.686 -11.058 1.00 97.69 284 ILE A CA 1
ATOM 2197 C C . ILE A 1 284 ? 7.609 30.111 -11.309 1.00 97.69 284 ILE A C 1
ATOM 2199 O O . ILE A 1 284 ? 6.966 31.078 -10.894 1.00 97.69 284 ILE A O 1
ATOM 2203 N N . ALA A 1 285 ? 8.733 30.264 -12.012 1.00 97.50 285 ALA A N 1
ATOM 2204 C CA . ALA A 1 285 ? 9.290 31.575 -12.321 1.00 97.50 285 ALA A CA 1
ATOM 2205 C C . ALA A 1 285 ? 8.336 32.411 -13.192 1.00 97.50 285 ALA A C 1
ATOM 2207 O O . ALA A 1 285 ? 8.200 33.620 -12.984 1.00 97.50 285 ALA A O 1
ATOM 2208 N N . GLU A 1 286 ? 7.651 31.787 -14.151 1.00 97.38 286 GLU A N 1
ATOM 2209 C CA . GLU A 1 286 ? 6.623 32.442 -14.957 1.00 97.38 286 GLU A CA 1
ATOM 2210 C C . GLU A 1 286 ? 5.429 32.893 -14.111 1.00 97.38 286 GLU A C 1
ATOM 2212 O O . GLU A 1 286 ? 5.054 34.068 -14.174 1.00 97.38 286 GLU A O 1
ATOM 2217 N N . ALA A 1 287 ? 4.900 32.014 -13.258 1.00 97.38 287 ALA A N 1
ATOM 2218 C CA . ALA A 1 287 ? 3.799 32.339 -12.356 1.00 97.38 287 ALA A CA 1
ATOM 2219 C C . ALA A 1 287 ? 4.155 33.502 -11.412 1.00 97.38 287 ALA A C 1
ATOM 2221 O O . ALA A 1 287 ? 3.365 34.434 -11.241 1.00 97.38 287 ALA A O 1
ATOM 2222 N N . MET A 1 288 ? 5.375 33.513 -10.862 1.00 96.88 288 MET A N 1
ATOM 2223 C CA . MET A 1 288 ? 5.871 34.613 -10.026 1.00 96.88 288 MET A CA 1
ATOM 2224 C C . MET A 1 288 ? 5.973 35.933 -10.802 1.00 96.88 288 MET A C 1
ATOM 2226 O O . MET A 1 288 ? 5.572 36.985 -10.295 1.00 96.88 288 MET A O 1
ATOM 2230 N N . ARG A 1 289 ? 6.480 35.902 -12.044 1.00 96.62 289 ARG A N 1
ATOM 2231 C CA . ARG A 1 289 ? 6.544 37.093 -12.910 1.00 96.62 289 ARG A CA 1
ATOM 2232 C C . ARG A 1 289 ? 5.151 37.632 -13.224 1.00 96.62 289 ARG A C 1
ATOM 2234 O O . ARG A 1 289 ? 4.959 38.848 -13.189 1.00 96.62 289 ARG A O 1
ATOM 2241 N N . TRP A 1 290 ? 4.199 36.752 -13.523 1.00 95.88 290 TRP A N 1
ATOM 2242 C CA . TRP A 1 290 ? 2.810 37.124 -13.774 1.00 95.88 290 TRP A CA 1
ATOM 2243 C C . TRP A 1 290 ? 2.172 37.775 -12.541 1.00 95.88 290 TRP A C 1
ATOM 2245 O O . TRP A 1 290 ? 1.665 38.893 -12.642 1.00 95.88 290 TRP A O 1
ATOM 2255 N N . ALA A 1 291 ? 2.290 37.145 -11.368 1.00 95.06 291 ALA A N 1
ATOM 2256 C CA . ALA A 1 291 ? 1.727 37.660 -10.119 1.00 95.06 291 ALA A CA 1
ATOM 2257 C C . ALA A 1 291 ? 2.282 39.051 -9.774 1.00 95.06 291 ALA A C 1
ATOM 2259 O O . ALA A 1 291 ? 1.530 39.965 -9.428 1.00 95.06 291 ALA A O 1
ATOM 2260 N N . LYS A 1 292 ? 3.595 39.249 -9.954 1.00 94.25 292 LYS A N 1
ATOM 2261 C CA . LYS A 1 292 ? 4.238 40.548 -9.735 1.00 94.25 292 LYS A CA 1
ATOM 2262 C C . LYS A 1 292 ? 3.679 41.623 -10.672 1.00 94.25 292 LYS A C 1
ATOM 2264 O O . LYS A 1 292 ? 3.332 42.705 -10.208 1.00 94.25 292 LYS A O 1
ATOM 2269 N N . LYS A 1 293 ? 3.532 41.331 -11.968 1.00 91.69 293 LYS A N 1
ATOM 2270 C CA . LYS A 1 293 ? 2.957 42.282 -12.939 1.00 91.69 293 LYS A CA 1
ATOM 2271 C C . LYS A 1 293 ? 1.504 42.634 -12.610 1.00 91.69 293 LYS A C 1
ATOM 2273 O O . LYS A 1 293 ? 1.145 43.809 -12.655 1.00 91.69 293 LYS A O 1
ATOM 2278 N N . ALA A 1 294 ? 0.697 41.641 -12.237 1.00 85.75 294 ALA A N 1
ATOM 2279 C CA . ALA A 1 294 ? -0.692 41.852 -11.836 1.00 85.75 294 ALA A CA 1
ATOM 2280 C C . ALA A 1 294 ? -0.791 42.779 -10.613 1.00 85.75 294 ALA A C 1
ATOM 2282 O O . ALA A 1 294 ? -1.564 43.733 -10.640 1.00 85.75 294 ALA A O 1
ATOM 2283 N N . SER A 1 295 ? 0.065 42.584 -9.601 1.00 76.62 295 SER A N 1
ATOM 2284 C CA . SER A 1 295 ? 0.102 43.462 -8.419 1.00 76.62 295 SER A CA 1
ATOM 2285 C C . SER A 1 295 ? 0.534 44.902 -8.721 1.00 76.62 295 SER A C 1
ATOM 2287 O O . SER A 1 295 ? 0.096 45.826 -8.042 1.00 76.62 295 SER A O 1
ATOM 2289 N N . THR A 1 296 ? 1.365 45.118 -9.748 1.00 72.06 296 THR A N 1
ATOM 2290 C CA . THR A 1 296 ? 1.778 46.469 -10.167 1.00 72.06 296 THR A CA 1
ATOM 2291 C C . THR A 1 296 ? 0.740 47.167 -11.046 1.00 72.06 296 THR A C 1
ATOM 2293 O O . THR A 1 296 ? 0.675 48.391 -11.044 1.00 72.06 296 THR A O 1
ATOM 2296 N N . ALA A 1 297 ? -0.081 46.412 -11.784 1.00 61.31 297 ALA A N 1
ATOM 2297 C CA . ALA A 1 297 ? -1.125 46.956 -12.656 1.00 61.31 297 ALA A CA 1
ATOM 2298 C C . ALA A 1 297 ? -2.405 47.352 -11.895 1.00 61.31 297 ALA A C 1
ATOM 2300 O O . ALA A 1 297 ? -3.153 48.202 -12.365 1.00 61.31 297 ALA A O 1
ATOM 2301 N N . SER A 1 298 ? -2.644 46.785 -10.707 1.00 56.59 298 SER A N 1
ATOM 2302 C CA . SER A 1 298 ? -3.763 47.147 -9.823 1.00 56.59 298 SER A CA 1
ATOM 2303 C C . SER A 1 298 ? -3.495 48.374 -8.932 1.00 56.59 298 SER A C 1
ATOM 2305 O O . SER A 1 298 ? -4.241 48.616 -7.986 1.00 56.59 298 SER A O 1
ATOM 2307 N N . GLY A 1 299 ? -2.432 49.144 -9.195 1.00 49.75 299 GLY A N 1
ATOM 2308 C CA . GLY A 1 299 ? -2.162 50.409 -8.508 1.00 49.75 299 GLY A CA 1
ATOM 2309 C C . GLY A 1 299 ? -3.095 51.521 -8.995 1.00 49.75 299 GLY A C 1
ATOM 2310 O O . GLY A 1 299 ? -2.926 52.038 -10.096 1.00 49.75 299 GLY A O 1
ATOM 2311 N N . THR A 1 300 ? -4.078 51.895 -8.175 1.00 45.03 300 THR A N 1
ATOM 2312 C CA . THR A 1 300 ? -4.932 53.084 -8.348 1.00 45.03 300 THR A CA 1
ATOM 2313 C C . THR A 1 300 ? -4.111 54.376 -8.524 1.00 45.03 300 THR A C 1
ATOM 2315 O O . THR A 1 300 ? -3.050 54.501 -7.906 1.00 45.03 300 THR A O 1
ATOM 2318 N N . PRO A 1 301 ? -4.594 55.374 -9.298 1.00 44.94 301 PRO A N 1
ATOM 2319 C CA . PRO A 1 301 ? -3.919 56.660 -9.461 1.00 44.94 301 PRO A CA 1
ATOM 2320 C C . PRO A 1 301 ? -3.929 57.442 -8.143 1.00 44.94 301 PRO A C 1
ATOM 2322 O O . PRO A 1 301 ? -4.988 57.689 -7.569 1.00 44.94 301 PRO A O 1
ATOM 2325 N N . ASN A 1 302 ? -2.757 57.877 -7.680 1.00 40.59 302 ASN A N 1
ATOM 2326 C CA . ASN A 1 302 ? -2.652 58.887 -6.632 1.00 40.59 302 ASN A CA 1
ATOM 2327 C C . ASN A 1 302 ? -3.159 60.231 -7.176 1.00 40.59 302 ASN A C 1
ATOM 2329 O O . ASN A 1 302 ? -2.447 60.912 -7.911 1.00 40.59 302 ASN A O 1
ATOM 2333 N N . SER A 1 303 ? -4.360 60.639 -6.777 1.00 45.25 303 SER A N 1
ATOM 2334 C CA . SER A 1 303 ? -4.794 62.033 -6.846 1.00 45.25 303 SER A CA 1
ATOM 2335 C C . SER A 1 303 ? -5.236 62.494 -5.464 1.00 45.25 303 SER A C 1
ATOM 2337 O O . SER A 1 303 ? -6.397 62.311 -5.124 1.00 45.25 303 SER A O 1
ATOM 2339 N N . ILE A 1 304 ? -4.331 63.109 -4.698 1.00 39.22 304 ILE A N 1
ATOM 2340 C CA . ILE A 1 304 ? -4.652 64.243 -3.818 1.00 39.22 304 ILE A CA 1
ATOM 2341 C C . ILE A 1 304 ? -3.408 65.144 -3.781 1.00 39.22 304 ILE A C 1
ATOM 2343 O O . ILE A 1 304 ? -2.442 64.860 -3.077 1.00 39.22 304 ILE A O 1
ATOM 2347 N N . SER A 1 305 ? -3.418 66.216 -4.577 1.00 38.91 305 SER A N 1
ATOM 2348 C CA . SER A 1 305 ? -2.538 67.366 -4.369 1.00 38.91 305 SER A CA 1
ATOM 2349 C C . SER A 1 305 ? -3.172 68.260 -3.304 1.00 38.91 305 SER A C 1
ATOM 2351 O O . SER A 1 305 ? -4.266 68.778 -3.521 1.00 38.91 305 SER A O 1
ATOM 2353 N N . HIS A 1 306 ? -2.487 68.461 -2.182 1.00 40.19 306 HIS A N 1
ATOM 2354 C CA . HIS A 1 306 ? -2.733 69.607 -1.312 1.00 40.19 306 HIS A CA 1
ATOM 2355 C C . HIS A 1 306 ? -1.608 70.618 -1.535 1.00 40.19 306 HIS A C 1
ATOM 2357 O O . HIS A 1 306 ? -0.461 70.364 -1.168 1.00 40.19 306 HIS A O 1
ATOM 2363 N N . ALA A 1 307 ? -1.967 71.734 -2.163 1.00 39.16 307 ALA A N 1
ATOM 2364 C CA . ALA A 1 307 ? -1.321 73.032 -2.040 1.00 39.16 307 ALA A CA 1
ATOM 2365 C C . ALA A 1 307 ? -2.432 74.043 -1.738 1.00 39.16 307 ALA A C 1
ATOM 2367 O O . ALA A 1 307 ? -3.530 73.869 -2.321 1.00 39.16 307 ALA A O 1
#

InterPro domains:
  IPR029149 Creatinase/Aminopeptidase P/Spt16, N-terminal [G3DSA:3.40.350.10] (4-101)
  IPR029149 Creatinase/Aminopeptidase P/Spt16, N-terminal [G3DSA:3.40.350.10] (108-259)
  IPR050422 Xaa-Pro aminopeptidase P [PTHR43763] (15-295)

Secondary structure (DSSP, 8-state):
--HHHHHHHTS-SEEEEE-TTTHHHHHHHS-TTTEEEEE--TT--HHHHHHHHHHHTTTT--EEEEETTTSBHHHHHHHHHHTGGGT-EEEEE-TTHHHHHTTPPP----PPEEEPPHHHHSS-HHHHHHHHHHHHHHHHT-TT--EEEEE--HHHHHHHTTEE---STT------EEEEETTEEEEEE-TTTTT--EE--S-TTEEEEES-HHHHHHHHTTS--SEEEE-TTTSBSHHHHHHHTT-TTPEEEE--THHHHHHS--HHHHHHHHHHHHHHHHHHHHHHHHHHHHHHHT---------